Protein AF-0000000083614741 (afdb_homodimer)

InterPro domains:
  IPR012347 Ferritin-like [G3DSA:1.20.1260.10] (1-77)
  IPR012851 Spore coat protein CotF-like [PF07875] (21-81)
  IPR012851 Spore coat protein CotF-like [PTHR39183] (19-98)

Nearest PDB structures (foldseek):
  4afl-assembly2_F  TM=7.296E-01  e=7.352E-02  Homo sapiens
  3na7-assembly1_A  TM=6.476E-01  e=9.478E-01  Helicobacter pylori NCTC 11638
  4wpe-assembly1_A-2  TM=7.503E-01  e=3.294E+00  Saccharomyces cerevisiae S288C
  4ilo-assembly1_A  TM=7.158E-01  e=4.571E+00  Chlamydia trachomatis L2/434/Bu
  9eon-assembly1_A  TM=5.299E-01  e=7.233E+00  Synechocystis sp. PCC 6803

pLDDT: mean 82.48, std 14.53, range [48.44, 98.38]

Structure (mmCIF, N/CA/C/O backbone):
data_AF-0000000083614741-model_v1
#
loop_
_entity.id
_entity.type
_entity.pdbx_description
1 polymer 'Spore coat protein'
#
loop_
_atom_site.group_PDB
_atom_site.id
_atom_site.type_symbol
_atom_site.label_atom_id
_atom_site.label_alt_id
_atom_site.label_comp_id
_atom_site.label_asym_id
_atom_site.label_entity_id
_atom_site.label_seq_id
_atom_site.pdbx_PDB_ins_code
_atom_site.Cartn_x
_atom_site.Cartn_y
_atom_site.Cartn_z
_atom_site.occupancy
_atom_site.B_iso_or_equiv
_atom_site.auth_seq_id
_atom_site.auth_comp_id
_atom_site.auth_asym_id
_atom_site.auth_atom_id
_atom_site.pdbx_PDB_model_num
ATOM 1 N N . MET A 1 1 ? 2.883 -56.219 -15.492 1 58.5 1 MET A N 1
ATOM 2 C CA . MET A 1 1 ? 3.047 -55.719 -14.117 1 58.5 1 MET A CA 1
ATOM 3 C C . MET A 1 1 ? 4.105 -54.625 -14.047 1 58.5 1 MET A C 1
ATOM 5 O O . MET A 1 1 ? 3.951 -53.656 -13.297 1 58.5 1 MET A O 1
ATOM 9 N N . ALA A 1 2 ? 5.191 -54.812 -14.695 1 68.25 2 ALA A N 1
ATOM 10 C CA . ALA A 1 2 ? 6.27 -53.812 -14.727 1 68.25 2 ALA A CA 1
ATOM 11 C C . ALA A 1 2 ? 5.805 -52.531 -15.383 1 68.25 2 ALA A C 1
ATOM 13 O O . ALA A 1 2 ? 6.18 -51.438 -14.945 1 68.25 2 ALA A O 1
ATOM 14 N N . ALA A 1 3 ? 5.02 -52.562 -16.359 1 70.25 3 ALA A N 1
ATOM 15 C CA . ALA A 1 3 ? 4.574 -51.375 -17.078 1 70.25 3 ALA A CA 1
ATOM 16 C C . ALA A 1 3 ? 3.68 -50.5 -16.203 1 70.25 3 ALA A C 1
ATOM 18 O O . ALA A 1 3 ? 3.744 -49.25 -16.266 1 70.25 3 ALA A O 1
ATOM 19 N N . ASN A 1 4 ? 2.846 -51.094 -15.422 1 68.69 4 ASN A N 1
ATOM 20 C CA . ASN A 1 4 ? 1.937 -50.344 -14.547 1 68.69 4 ASN A CA 1
ATOM 21 C C . ASN A 1 4 ? 2.691 -49.594 -13.453 1 68.69 4 ASN A C 1
ATOM 23 O O . ASN A 1 4 ? 2.293 -48.5 -13.055 1 68.69 4 ASN A O 1
ATOM 27 N N . LYS A 1 5 ? 3.902 -50.188 -13.125 1 71.62 5 LYS A N 1
ATOM 28 C CA . LYS A 1 5 ? 4.711 -49.562 -12.078 1 71.62 5 LYS A CA 1
ATOM 29 C C . LYS A 1 5 ? 5.426 -48.312 -12.602 1 71.62 5 LYS A C 1
ATOM 31 O O . LYS A 1 5 ? 5.535 -47.312 -11.898 1 71.62 5 LYS A O 1
ATOM 36 N N . SER A 1 6 ? 5.82 -48.312 -13.867 1 75.62 6 SER A N 1
ATOM 37 C CA . SER A 1 6 ? 6.516 -47.188 -14.469 1 75.62 6 SER A CA 1
ATOM 38 C C . SER A 1 6 ? 5.582 -46 -14.641 1 75.62 6 SER A C 1
ATOM 40 O O . SER A 1 6 ? 5.977 -44.844 -14.398 1 75.62 6 SER A O 1
ATOM 42 N N . GLU A 1 7 ? 4.336 -46.281 -15.031 1 73.38 7 GLU A N 1
ATOM 43 C CA . GLU A 1 7 ? 3.344 -45.219 -15.188 1 73.38 7 GLU A CA 1
ATOM 44 C C . GLU A 1 7 ? 2.955 -44.625 -13.836 1 73.38 7 GLU A C 1
ATOM 46 O O . GLU A 1 7 ? 2.77 -43.406 -13.711 1 73.38 7 GLU A O 1
ATOM 51 N N . GLU A 1 8 ? 2.9 -45.469 -12.883 1 71.5 8 GLU A N 1
ATOM 52 C CA . GLU A 1 8 ? 2.584 -45.031 -11.531 1 71.5 8 GLU A CA 1
ATOM 53 C C . GLU A 1 8 ? 3.707 -44.156 -10.961 1 71.5 8 GLU A C 1
ATOM 55 O O . GLU A 1 8 ? 3.447 -43.125 -10.32 1 71.5 8 GLU A O 1
ATOM 60 N N . THR A 1 9 ? 4.98 -44.656 -11.188 1 78.06 9 THR A N 1
ATOM 61 C CA . THR A 1 9 ? 6.129 -43.906 -10.703 1 78.06 9 THR A CA 1
ATOM 62 C C . THR A 1 9 ? 6.219 -42.562 -11.391 1 78.06 9 THR A C 1
ATOM 64 O O . THR A 1 9 ? 6.539 -41.531 -10.758 1 78.06 9 THR A O 1
ATOM 67 N N . LYS A 1 10 ? 5.973 -42.438 -12.688 1 80.81 10 LYS A N 1
ATOM 68 C CA . LYS A 1 10 ? 5.961 -41.188 -13.422 1 80.81 10 LYS A CA 1
ATOM 69 C C . LYS A 1 10 ? 4.82 -40.281 -12.953 1 80.81 10 LYS A C 1
ATOM 71 O O . LYS A 1 10 ? 4.984 -39.062 -12.859 1 80.81 10 LYS A O 1
ATOM 76 N N . SER A 1 11 ? 3.707 -40.906 -12.672 1 79.75 11 SER A N 1
ATOM 77 C CA . SER A 1 11 ? 2.566 -40.156 -12.164 1 79.75 11 SER A CA 1
ATOM 78 C C . SER A 1 11 ? 2.852 -39.594 -10.781 1 79.75 11 SER A C 1
ATOM 80 O O . SER A 1 11 ? 2.539 -38.406 -10.5 1 79.75 11 SER A O 1
ATOM 82 N N . GLU A 1 12 ? 3.488 -40.344 -9.93 1 79.44 12 GLU A N 1
ATOM 83 C CA . GLU A 1 12 ? 3.842 -39.875 -8.586 1 79.44 12 GLU A CA 1
ATOM 84 C C . GLU A 1 12 ? 4.875 -38.75 -8.633 1 79.44 12 GLU A C 1
ATOM 86 O O . GLU A 1 12 ? 4.773 -37.781 -7.883 1 79.44 12 GLU A O 1
ATOM 91 N N . GLN A 1 13 ? 5.879 -38.906 -9.469 1 81.5 13 GLN A N 1
ATOM 92 C CA . GLN A 1 13 ? 6.898 -37.875 -9.625 1 81.5 13 GLN A CA 1
ATOM 93 C C . GLN A 1 13 ? 6.285 -36.562 -10.125 1 81.5 13 GLN A C 1
ATOM 95 O O . GLN A 1 13 ? 6.668 -35.5 -9.68 1 81.5 13 GLN A O 1
ATOM 100 N N . LEU A 1 14 ? 5.367 -36.688 -11.039 1 80.88 14 LEU A N 1
ATOM 101 C CA . LEU A 1 14 ? 4.68 -35.5 -11.547 1 80.88 14 LEU A CA 1
ATOM 102 C C . LEU A 1 14 ? 3.855 -34.844 -10.453 1 80.88 14 LEU A C 1
ATOM 104 O O . LEU A 1 14 ? 3.826 -33.625 -10.352 1 80.88 14 LEU A O 1
ATOM 108 N N . GLU A 1 15 ? 3.215 -35.625 -9.68 1 78.56 15 GLU A N 1
ATOM 109 C CA . GLU A 1 15 ? 2.404 -35.094 -8.586 1 78.56 15 GLU A CA 1
ATOM 110 C C . GLU A 1 15 ? 3.271 -34.406 -7.547 1 78.56 15 GLU A C 1
ATOM 112 O O . GLU A 1 15 ? 2.904 -33.344 -7.039 1 78.56 15 GLU A O 1
ATOM 117 N N . LEU A 1 16 ? 4.41 -35 -7.27 1 81.62 16 LEU A N 1
ATOM 118 C CA . LEU A 1 16 ? 5.316 -34.406 -6.293 1 81.62 16 LEU A CA 1
ATOM 119 C C . LEU A 1 16 ? 5.879 -33.094 -6.816 1 81.62 16 LEU A C 1
ATOM 121 O O . LEU A 1 16 ? 6.02 -32.125 -6.059 1 81.62 16 LEU A O 1
ATOM 125 N N . THR A 1 17 ? 6.195 -33 -8.047 1 83.44 17 THR A N 1
ATOM 126 C CA . THR A 1 17 ? 6.699 -31.766 -8.664 1 83.44 17 THR A CA 1
ATOM 127 C C . THR A 1 17 ? 5.637 -30.672 -8.641 1 83.44 17 THR A C 1
ATOM 129 O O . THR A 1 17 ? 5.945 -29.5 -8.391 1 83.44 17 THR A O 1
ATOM 132 N N . MET A 1 18 ? 4.422 -31.078 -8.891 1 82.75 18 MET A N 1
ATOM 133 C CA . MET A 1 18 ? 3.322 -30.109 -8.875 1 82.75 18 MET A CA 1
ATOM 134 C C . MET A 1 18 ? 3.111 -29.547 -7.473 1 82.75 18 MET A C 1
ATOM 136 O O . MET A 1 18 ? 2.832 -28.359 -7.312 1 82.75 18 MET A O 1
ATOM 140 N N . LEU A 1 19 ? 3.301 -30.438 -6.504 1 82.88 19 LEU A N 1
ATOM 141 C CA . LEU A 1 19 ? 3.154 -30.016 -5.117 1 82.88 19 LEU A CA 1
ATOM 142 C C . LEU A 1 19 ? 4.273 -29.062 -4.719 1 82.88 19 LEU A C 1
ATOM 144 O O . LEU A 1 19 ? 4.035 -28.078 -4.02 1 82.88 19 LEU A O 1
ATOM 148 N N . ASP A 1 20 ? 5.352 -29.344 -5.176 1 88.5 20 ASP A N 1
ATOM 149 C CA . ASP A 1 20 ? 6.492 -28.469 -4.914 1 88.5 20 ASP A CA 1
ATOM 150 C C . ASP A 1 20 ? 6.32 -27.125 -5.594 1 88.5 20 ASP A C 1
ATOM 152 O O . ASP A 1 20 ? 6.59 -26.078 -4.992 1 88.5 20 ASP A O 1
ATOM 156 N N . ASP A 1 21 ? 5.91 -27.125 -6.816 1 91.12 21 ASP A N 1
ATOM 157 C CA . ASP A 1 21 ? 5.68 -25.875 -7.555 1 91.12 21 ASP A CA 1
ATOM 158 C C . ASP A 1 21 ? 4.594 -25.031 -6.891 1 91.12 21 ASP A C 1
ATOM 160 O O . ASP A 1 21 ? 4.711 -23.812 -6.816 1 91.12 21 ASP A O 1
ATOM 164 N N . LEU A 1 22 ? 3.578 -25.719 -6.402 1 90.25 22 LEU A N 1
ATOM 165 C CA . LEU A 1 22 ? 2.494 -25.031 -5.719 1 90.25 22 LEU A CA 1
ATOM 166 C C . LEU A 1 22 ? 2.994 -24.375 -4.43 1 90.25 22 LEU A C 1
ATOM 168 O O . LEU A 1 22 ? 2.656 -23.219 -4.141 1 90.25 22 LEU A O 1
ATOM 172 N N . ALA A 1 23 ? 3.809 -25.078 -3.711 1 92.06 23 ALA A N 1
ATOM 173 C CA . ALA A 1 23 ? 4.363 -24.562 -2.467 1 92.06 23 ALA A CA 1
ATOM 174 C C . ALA A 1 23 ? 5.254 -23.344 -2.732 1 92.06 23 ALA A C 1
ATOM 176 O O . ALA A 1 23 ? 5.156 -22.328 -2.041 1 92.06 23 ALA A O 1
ATOM 177 N N . ILE A 1 24 ? 6.047 -23.406 -3.723 1 95.12 24 ILE A N 1
ATOM 178 C CA . ILE A 1 24 ? 6.969 -22.328 -4.082 1 95.12 24 ILE A CA 1
ATOM 179 C C . ILE A 1 24 ? 6.18 -21.109 -4.551 1 95.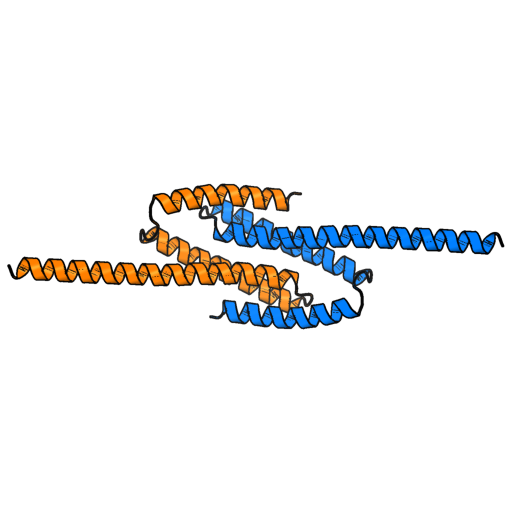12 24 ILE A C 1
ATOM 181 O O . ILE A 1 24 ? 6.418 -20 -4.078 1 95.12 24 ILE A O 1
ATOM 185 N N . ALA A 1 25 ? 5.234 -21.312 -5.449 1 93.81 25 ALA A N 1
ATOM 186 C CA . ALA A 1 25 ? 4.418 -20.219 -5.953 1 93.81 25 ALA A CA 1
ATOM 187 C C . ALA A 1 25 ? 3.648 -19.531 -4.824 1 93.81 25 ALA A C 1
ATOM 189 O O . ALA A 1 25 ? 3.562 -18.297 -4.773 1 93.81 25 ALA A O 1
ATOM 190 N N . THR A 1 26 ? 3.182 -20.344 -3.889 1 92.06 26 THR A N 1
ATOM 191 C CA . THR A 1 26 ? 2.432 -19.812 -2.756 1 92.06 26 THR A CA 1
ATOM 192 C C . THR A 1 26 ? 3.336 -18.984 -1.854 1 92.06 26 THR A C 1
ATOM 194 O O . THR A 1 26 ? 2.953 -17.891 -1.421 1 92.06 26 THR A O 1
ATOM 197 N N . ASP A 1 27 ? 4.516 -19.516 -1.654 1 94.12 27 ASP A N 1
ATOM 198 C CA . ASP A 1 27 ? 5.469 -18.766 -0.843 1 94.12 27 ASP A CA 1
ATOM 199 C C . ASP A 1 27 ? 5.797 -17.422 -1.484 1 94.12 27 ASP A C 1
ATOM 201 O O . ASP A 1 27 ? 5.836 -16.391 -0.801 1 94.12 27 ASP A O 1
ATOM 205 N N . PHE A 1 28 ? 6.051 -17.391 -2.752 1 95.31 28 PHE A N 1
ATOM 206 C CA . PHE A 1 28 ? 6.359 -16.156 -3.467 1 95.31 28 PHE A CA 1
ATOM 207 C C . PHE A 1 28 ? 5.168 -15.203 -3.438 1 95.31 28 PHE A C 1
ATOM 209 O O . PHE A 1 28 ? 5.34 -14 -3.248 1 95.31 28 PHE A O 1
ATOM 216 N N . LEU A 1 29 ? 3.951 -15.75 -3.574 1 94.25 29 LEU A N 1
ATOM 217 C CA . LEU A 1 29 ? 2.736 -14.945 -3.559 1 94.25 29 LEU A CA 1
ATOM 218 C C . LEU A 1 29 ? 2.564 -14.242 -2.215 1 94.25 29 LEU A C 1
ATOM 220 O O . LEU A 1 29 ? 2.324 -13.039 -2.162 1 94.25 29 LEU A O 1
ATOM 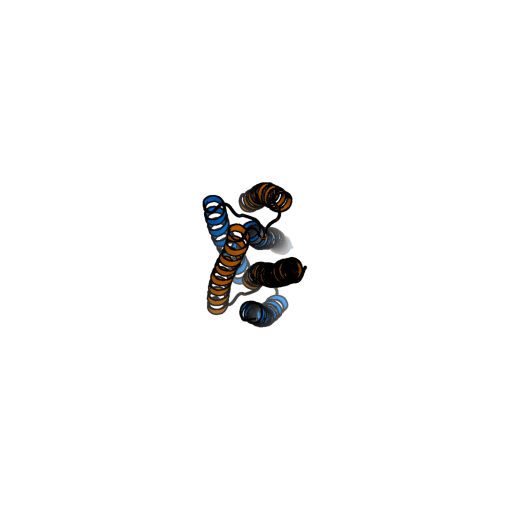224 N N . VAL A 1 30 ? 2.758 -15.008 -1.188 1 93.5 30 VAL A N 1
ATOM 225 C CA . VAL A 1 30 ? 2.602 -14.469 0.158 1 93.5 30 VAL A CA 1
ATOM 226 C C . VAL A 1 30 ? 3.697 -13.445 0.434 1 93.5 30 VAL A C 1
ATOM 228 O O . VAL A 1 30 ? 3.428 -12.375 0.98 1 93.5 30 VAL A O 1
ATOM 231 N N . SER A 1 31 ? 4.902 -13.75 0.047 1 95.62 31 SER A N 1
ATOM 232 C CA . SER A 1 31 ? 6.023 -12.852 0.281 1 95.62 31 SER A CA 1
ATOM 233 C C . SER A 1 31 ? 5.848 -11.539 -0.483 1 95.62 31 SER A C 1
ATOM 235 O O . SER A 1 31 ? 6.109 -10.461 0.053 1 95.62 31 SER A O 1
ATOM 237 N N . THR A 1 32 ? 5.422 -11.609 -1.677 1 96.5 32 THR A N 1
ATOM 238 C CA . THR A 1 32 ? 5.234 -10.398 -2.471 1 96.5 32 THR A CA 1
ATOM 239 C C . THR A 1 32 ? 4.031 -9.602 -1.973 1 96.5 32 THR A C 1
ATOM 241 O O . THR A 1 32 ? 4.051 -8.367 -1.983 1 96.5 32 THR A O 1
ATOM 244 N N . LYS A 1 33 ? 3.02 -10.234 -1.52 1 93.75 33 LYS A N 1
ATOM 245 C CA . LYS A 1 33 ? 1.903 -9.555 -0.864 1 93.75 33 LYS A CA 1
ATOM 246 C C . LYS A 1 33 ? 2.375 -8.781 0.362 1 93.75 33 LYS A C 1
ATOM 248 O O . LYS A 1 33 ? 1.988 -7.625 0.559 1 93.75 33 LYS A O 1
ATOM 253 N N . ALA A 1 34 ? 3.189 -9.414 1.152 1 94.31 34 ALA A N 1
ATOM 254 C CA . ALA A 1 34 ? 3.752 -8.75 2.326 1 94.31 34 ALA A CA 1
ATOM 255 C C . ALA A 1 34 ? 4.605 -7.551 1.922 1 94.31 34 ALA A C 1
ATOM 257 O O . ALA A 1 34 ? 4.551 -6.496 2.561 1 94.31 34 ALA A O 1
ATOM 258 N N . ALA A 1 35 ? 5.398 -7.699 0.89 1 96.75 35 ALA A N 1
ATOM 259 C CA . ALA A 1 35 ? 6.227 -6.598 0.397 1 96.75 35 ALA A CA 1
ATOM 260 C C . ALA A 1 35 ? 5.363 -5.41 -0.018 1 96.75 35 ALA A C 1
ATOM 262 O O . ALA A 1 35 ? 5.672 -4.266 0.324 1 96.75 35 ALA A O 1
ATOM 263 N N . VAL A 1 36 ? 4.238 -5.664 -0.726 1 97.31 36 VAL A N 1
ATOM 264 C CA . VAL A 1 36 ? 3.32 -4.609 -1.15 1 97.31 36 VAL A CA 1
ATOM 265 C C . VAL A 1 36 ? 2.801 -3.854 0.07 1 97.31 36 VAL A C 1
ATOM 267 O O . VAL A 1 36 ? 2.857 -2.623 0.115 1 97.31 36 VAL A O 1
ATOM 270 N N . LYS A 1 37 ? 2.402 -4.582 1.043 1 95.56 37 LYS A N 1
ATOM 271 C CA . LYS A 1 37 ? 1.829 -3.959 2.232 1 95.56 37 LYS A CA 1
ATOM 272 C C . LYS A 1 37 ? 2.887 -3.184 3.012 1 95.56 37 LYS A C 1
ATOM 274 O O . LYS A 1 37 ? 2.637 -2.064 3.465 1 95.56 37 LYS A O 1
ATOM 279 N N . ASN A 1 38 ? 4.062 -3.744 3.143 1 94.62 38 ASN A N 1
ATOM 280 C CA . ASN A 1 38 ? 5.137 -3.102 3.891 1 94.62 38 ASN A CA 1
ATOM 281 C C . ASN A 1 38 ? 5.621 -1.83 3.197 1 94.62 38 ASN A C 1
ATOM 283 O O . ASN A 1 38 ? 5.875 -0.819 3.854 1 94.62 38 ASN A O 1
ATOM 287 N N . LEU A 1 39 ? 5.766 -1.875 1.898 1 96.69 39 LEU A N 1
ATOM 288 C CA . LEU A 1 39 ? 6.191 -0.704 1.142 1 96.69 39 LEU A CA 1
ATOM 289 C C . LEU A 1 39 ? 5.156 0.411 1.231 1 96.69 39 LEU A C 1
ATOM 291 O O . LEU A 1 39 ? 5.508 1.579 1.411 1 96.69 39 LEU A O 1
ATOM 295 N N . ALA A 1 40 ? 3.83 0.032 1.1 1 96.69 40 ALA A N 1
ATOM 296 C CA . ALA A 1 40 ? 2.764 1.02 1.239 1 96.69 40 ALA A CA 1
ATOM 297 C C . ALA A 1 40 ? 2.816 1.695 2.607 1 96.69 40 ALA A C 1
ATOM 299 O O . ALA A 1 40 ? 2.699 2.918 2.707 1 96.69 40 ALA A O 1
ATOM 300 N N . THR A 1 41 ? 3.07 0.937 3.674 1 93.5 41 THR A N 1
ATOM 301 C CA . THR A 1 41 ? 3.189 1.482 5.02 1 93.5 41 THR A CA 1
ATOM 302 C C . THR A 1 41 ? 4.418 2.379 5.133 1 93.5 41 THR A C 1
ATOM 304 O O . THR A 1 41 ? 4.34 3.486 5.668 1 93.5 41 THR A O 1
ATOM 307 N N . ALA A 1 42 ? 5.566 1.936 4.598 1 93.81 42 ALA A N 1
ATOM 308 C CA . ALA A 1 42 ? 6.812 2.693 4.676 1 93.81 42 ALA A CA 1
ATOM 309 C C . ALA A 1 42 ? 6.68 4.043 3.973 1 93.81 42 ALA A C 1
ATOM 311 O O . ALA A 1 42 ? 7.211 5.051 4.441 1 93.81 42 ALA A O 1
ATOM 312 N N . ILE A 1 43 ? 5.938 4.094 2.916 1 95.06 43 ILE A N 1
ATOM 313 C CA . ILE A 1 43 ? 5.73 5.324 2.16 1 95.06 43 ILE A CA 1
ATOM 314 C C . ILE A 1 43 ? 5.047 6.363 3.045 1 95.06 43 ILE A C 1
ATOM 316 O O . ILE A 1 43 ? 5.438 7.535 3.051 1 95.06 43 ILE A O 1
ATOM 320 N N . THR A 1 44 ? 4.051 5.926 3.883 1 93.38 44 THR A N 1
ATOM 321 C CA . THR A 1 44 ? 3.312 6.859 4.727 1 93.38 44 THR A CA 1
ATOM 322 C C . THR A 1 44 ? 4.164 7.305 5.914 1 93.38 44 THR A C 1
ATOM 324 O O . THR A 1 44 ? 3.787 8.227 6.641 1 93.38 44 THR A O 1
ATOM 327 N N . GLU A 1 45 ? 5.309 6.672 6.137 1 88.88 45 GLU A N 1
ATOM 328 C CA . GLU A 1 45 ? 6.16 6.977 7.281 1 88.88 45 GLU A CA 1
ATOM 329 C C . GLU A 1 45 ? 7.422 7.723 6.848 1 88.88 45 GLU A C 1
ATOM 331 O O . GLU A 1 45 ? 8.281 8.039 7.676 1 88.88 45 GLU A O 1
ATOM 336 N N . THR A 1 46 ? 7.547 8.023 5.578 1 88.75 46 THR A N 1
ATOM 337 C CA . THR A 1 46 ? 8.734 8.664 5.031 1 88.75 46 THR A CA 1
ATOM 338 C C . THR A 1 46 ? 8.445 10.125 4.68 1 88.75 46 THR A C 1
ATOM 340 O O . THR A 1 46 ? 7.457 10.422 4.008 1 88.75 46 THR A O 1
ATOM 343 N N . ALA A 1 47 ? 9.312 11 5.082 1 81.75 47 ALA A N 1
ATOM 344 C CA . ALA A 1 47 ? 9.141 12.43 4.812 1 81.75 47 ALA A CA 1
ATOM 345 C C . ALA A 1 47 ? 10.125 12.898 3.74 1 81.75 47 ALA A C 1
ATOM 347 O O . ALA A 1 47 ? 9.945 13.977 3.164 1 81.75 47 ALA A O 1
ATOM 348 N N . THR A 1 48 ? 11.133 12.156 3.445 1 83.94 48 THR A N 1
ATOM 349 C CA . THR A 1 48 ? 12.164 12.539 2.484 1 83.94 48 THR A CA 1
ATOM 350 C C . THR A 1 48 ? 11.711 12.242 1.059 1 83.94 48 THR A C 1
ATOM 352 O O . THR A 1 48 ? 11.516 11.078 0.696 1 83.94 48 THR A O 1
ATOM 355 N N . PRO A 1 49 ? 11.641 13.289 0.191 1 88.38 49 PRO A N 1
ATOM 356 C CA . PRO A 1 49 ? 11.078 13.117 -1.148 1 88.38 49 PRO A CA 1
ATOM 357 C C . PRO A 1 49 ? 11.836 12.086 -1.982 1 88.38 49 PRO A C 1
ATOM 359 O O . PRO A 1 49 ? 11.227 11.289 -2.697 1 88.38 49 PRO A O 1
ATOM 362 N N . SER A 1 50 ? 13.086 12.086 -1.886 1 90.75 50 SER A N 1
ATOM 363 C CA . SER A 1 50 ? 13.867 11.156 -2.688 1 90.75 50 SER A CA 1
ATOM 364 C C . SER A 1 50 ? 13.648 9.719 -2.232 1 90.75 50 SER A C 1
ATOM 366 O O . SER A 1 50 ? 13.555 8.805 -3.061 1 90.75 50 SER A O 1
ATOM 368 N N . VAL A 1 51 ? 13.594 9.469 -0.932 1 91 51 VAL A N 1
ATOM 369 C CA . VAL A 1 51 ? 13.328 8.148 -0.386 1 91 51 VAL A CA 1
ATOM 370 C C . VAL A 1 51 ? 11.906 7.711 -0.747 1 91 51 VAL A C 1
ATOM 372 O O . VAL A 1 51 ? 11.68 6.559 -1.113 1 91 51 VAL A O 1
ATOM 375 N N . LYS A 1 52 ? 10.953 8.633 -0.653 1 92.88 52 LYS A N 1
ATOM 376 C CA . LYS A 1 52 ? 9.57 8.328 -1.008 1 92.88 52 LYS A CA 1
ATOM 377 C C . LYS A 1 52 ? 9.461 7.898 -2.467 1 92.88 52 LYS A C 1
ATOM 379 O O . LYS A 1 52 ? 8.75 6.941 -2.783 1 92.88 52 LYS A O 1
ATOM 384 N N . LYS A 1 53 ? 10.156 8.617 -3.334 1 94.94 53 LYS A N 1
ATOM 385 C CA . LYS A 1 53 ? 10.164 8.273 -4.75 1 94.94 53 LYS A CA 1
ATOM 386 C C . LYS A 1 53 ? 10.688 6.852 -4.965 1 94.94 53 LYS A C 1
ATOM 388 O O . LYS A 1 53 ? 10.125 6.09 -5.754 1 94.94 53 LYS A O 1
ATOM 393 N N . LEU A 1 54 ? 11.734 6.539 -4.227 1 95.62 54 LEU A N 1
ATOM 394 C CA . LEU A 1 54 ? 12.305 5.199 -4.316 1 95.62 54 LEU A CA 1
ATOM 395 C C . LEU A 1 54 ? 11.312 4.152 -3.826 1 95.62 54 LEU A C 1
ATOM 397 O O . LEU A 1 54 ? 11.133 3.117 -4.473 1 95.62 54 LEU A O 1
ATOM 401 N N . LEU A 1 55 ? 10.695 4.406 -2.693 1 96.62 55 LEU A N 1
ATOM 402 C CA . LEU A 1 55 ? 9.727 3.471 -2.127 1 96.62 55 LEU A CA 1
ATOM 403 C C . LEU A 1 55 ? 8.531 3.297 -3.053 1 96.62 55 LEU A C 1
ATOM 405 O O . LEU A 1 55 ? 8.008 2.189 -3.197 1 96.62 55 LEU A O 1
ATOM 409 N N . ARG A 1 56 ? 8.062 4.348 -3.766 1 97.06 56 ARG A N 1
ATOM 410 C CA . ARG A 1 56 ? 6.973 4.25 -4.727 1 97.06 56 ARG A CA 1
ATOM 411 C C . ARG A 1 56 ? 7.348 3.352 -5.898 1 97.06 56 ARG A C 1
ATOM 413 O O . ARG A 1 56 ? 6.543 2.535 -6.344 1 97.06 56 ARG A O 1
ATOM 420 N N . ARG A 1 57 ? 8.523 3.529 -6.34 1 97.62 57 ARG A N 1
ATOM 421 C CA . ARG A 1 57 ? 9 2.682 -7.43 1 97.62 57 ARG A CA 1
ATOM 422 C C . ARG A 1 57 ? 9.031 1.217 -7.008 1 97.62 57 ARG A C 1
ATOM 424 O O . ARG A 1 57 ? 8.578 0.341 -7.75 1 97.62 57 ARG A O 1
ATOM 431 N N . GLU A 1 58 ? 9.562 0.933 -5.828 1 97.88 58 GLU A N 1
ATOM 432 C CA . GLU A 1 58 ? 9.633 -0.432 -5.316 1 97.88 58 GLU A CA 1
ATOM 433 C C . GLU A 1 58 ? 8.234 -1.009 -5.098 1 97.88 58 GLU A C 1
ATOM 435 O O . GLU A 1 58 ? 8.008 -2.199 -5.324 1 97.88 58 GLU A O 1
ATOM 440 N N . LEU A 1 59 ? 7.324 -0.185 -4.656 1 98.25 59 LEU A N 1
ATOM 441 C CA . LEU A 1 59 ? 5.938 -0.617 -4.504 1 98.25 59 LEU A CA 1
ATOM 442 C C . LEU A 1 59 ? 5.352 -1.037 -5.848 1 98.25 59 LEU A C 1
ATOM 444 O O . LEU A 1 59 ? 4.723 -2.092 -5.953 1 98.25 59 LEU A O 1
ATOM 448 N N . ASP A 1 60 ? 5.605 -0.242 -6.906 1 97.94 60 ASP A N 1
ATOM 449 C CA . ASP A 1 60 ? 5.125 -0.582 -8.242 1 97.94 60 ASP A CA 1
ATOM 450 C C . ASP A 1 60 ? 5.703 -1.915 -8.711 1 97.94 60 ASP A C 1
ATOM 452 O O . ASP A 1 60 ? 4.98 -2.752 -9.258 1 97.94 60 ASP A O 1
ATOM 456 N N . ILE A 1 61 ? 6.949 -2.121 -8.469 1 98.38 61 ILE A N 1
ATOM 457 C CA . ILE A 1 61 ? 7.621 -3.357 -8.859 1 98.38 61 ILE A CA 1
ATOM 458 C C . ILE A 1 61 ? 7.016 -4.531 -8.094 1 98.38 61 ILE A C 1
ATOM 460 O O . ILE A 1 61 ? 6.746 -5.586 -8.672 1 98.38 61 ILE A O 1
ATOM 464 N N . ALA A 1 62 ? 6.797 -4.352 -6.746 1 98.31 62 ALA A N 1
ATOM 465 C CA . ALA A 1 62 ? 6.223 -5.414 -5.926 1 98.31 62 ALA A CA 1
ATOM 466 C C . ALA A 1 62 ? 4.816 -5.773 -6.395 1 98.31 62 ALA A C 1
ATOM 468 O O . ALA A 1 62 ? 4.461 -6.953 -6.469 1 98.31 62 ALA A O 1
ATOM 469 N N . ILE A 1 63 ? 4.004 -4.777 -6.781 1 98.06 63 ILE A N 1
ATOM 470 C CA . ILE A 1 63 ? 2.648 -5.02 -7.27 1 98.06 63 ILE A CA 1
ATOM 471 C C . ILE A 1 63 ? 2.707 -5.812 -8.57 1 98.06 63 ILE A C 1
ATOM 473 O O . ILE A 1 63 ? 1.996 -6.809 -8.734 1 98.06 63 ILE A O 1
ATOM 477 N N . ASP A 1 64 ? 3.572 -5.418 -9.453 1 98 64 ASP A N 1
ATOM 478 C CA . ASP A 1 64 ? 3.703 -6.105 -10.734 1 98 64 ASP A CA 1
ATOM 479 C C . ASP A 1 64 ? 4.168 -7.547 -10.531 1 98 64 ASP A C 1
ATOM 481 O O . ASP A 1 64 ? 3.684 -8.461 -11.203 1 98 64 ASP A O 1
ATOM 485 N N . THR A 1 65 ? 5.121 -7.734 -9.641 1 98.12 65 THR A N 1
ATOM 486 C CA . THR A 1 65 ? 5.641 -9.07 -9.359 1 98.12 65 THR A CA 1
ATOM 487 C C . THR A 1 65 ? 4.547 -9.961 -8.781 1 98.12 65 THR A C 1
ATOM 489 O O . THR A 1 65 ? 4.391 -11.109 -9.203 1 98.12 65 THR A O 1
ATOM 492 N N . HIS A 1 66 ? 3.797 -9.414 -7.828 1 97.31 66 HIS A N 1
ATOM 493 C CA . HIS A 1 66 ? 2.676 -10.141 -7.25 1 97.31 66 HIS A CA 1
ATOM 494 C C . HIS A 1 66 ? 1.68 -10.562 -8.328 1 97.31 66 HIS A C 1
ATOM 496 O O . HIS A 1 66 ? 1.224 -11.711 -8.344 1 97.31 66 HIS A O 1
ATOM 502 N N . ASP A 1 67 ? 1.413 -9.664 -9.203 1 95.5 67 ASP A N 1
ATOM 503 C CA . ASP A 1 67 ? 0.469 -9.93 -10.289 1 95.5 67 ASP A CA 1
ATOM 504 C C . ASP A 1 67 ? 0.974 -11.055 -11.195 1 95.5 67 ASP A C 1
ATOM 506 O O . ASP A 1 67 ? 0.217 -11.953 -11.555 1 95.5 67 ASP A O 1
ATOM 510 N N . LYS A 1 68 ? 2.225 -10.992 -11.508 1 96.81 68 LYS A N 1
ATOM 511 C CA . LYS A 1 68 ? 2.824 -12 -12.375 1 96.81 68 LYS A CA 1
ATOM 512 C C . LYS A 1 68 ? 2.764 -13.383 -11.727 1 96.81 68 LYS A C 1
ATOM 514 O O . LYS A 1 68 ? 2.457 -14.375 -12.391 1 96.81 68 LYS A O 1
ATOM 519 N N . ILE A 1 69 ? 3.01 -13.43 -10.461 1 95.69 69 ILE A N 1
ATOM 520 C CA . ILE A 1 69 ? 2.982 -14.695 -9.742 1 95.69 69 ILE A CA 1
ATOM 521 C C . ILE A 1 69 ? 1.552 -15.227 -9.688 1 95.69 69 ILE A C 1
ATOM 523 O O . ILE A 1 69 ? 1.311 -16.406 -9.961 1 95.69 69 ILE A O 1
ATOM 527 N N . ALA A 1 70 ? 0.604 -14.383 -9.406 1 92.75 70 ALA A N 1
ATOM 528 C CA . ALA A 1 70 ? -0.802 -14.773 -9.359 1 92.75 70 ALA A CA 1
ATOM 529 C C . ALA A 1 70 ? -1.275 -15.297 -10.711 1 92.75 70 ALA A C 1
ATOM 531 O O . ALA A 1 70 ? -1.919 -16.344 -10.789 1 92.75 70 ALA A O 1
ATOM 532 N N . GLN A 1 71 ? -0.904 -14.594 -11.781 1 92 71 GLN A N 1
ATOM 533 C CA . GLN A 1 71 ? -1.293 -15.008 -13.125 1 92 71 GLN A CA 1
ATOM 534 C C . GLN A 1 71 ? -0.655 -16.344 -13.492 1 92 71 GLN A C 1
ATOM 536 O O . GLN A 1 71 ? -1.296 -17.188 -14.117 1 92 71 GLN A O 1
ATOM 541 N N . TYR A 1 72 ? 0.575 -16.547 -13.086 1 93.19 72 TYR A N 1
ATOM 542 C CA . TYR A 1 72 ? 1.247 -17.812 -13.297 1 93.19 72 TYR A CA 1
ATOM 543 C C . TYR A 1 72 ? 0.472 -18.953 -12.641 1 93.19 72 TYR A C 1
ATOM 545 O O . TYR A 1 72 ? 0.258 -20 -13.25 1 93.19 72 TYR A O 1
ATOM 553 N N . MET A 1 73 ? 0.095 -18.781 -11.383 1 92.44 73 MET A N 1
ATOM 554 C CA . MET A 1 73 ? -0.63 -19.812 -10.633 1 92.44 73 MET A CA 1
ATOM 555 C C . MET A 1 73 ? -1.985 -20.094 -11.266 1 92.44 73 MET A C 1
ATOM 557 O O . MET A 1 73 ? -2.42 -21.25 -11.32 1 92.44 73 MET A O 1
ATOM 561 N N . ILE A 1 74 ? -2.658 -19.031 -11.789 1 88.25 74 ILE A N 1
ATOM 562 C CA . ILE A 1 74 ? -3.938 -19.203 -12.469 1 88.25 74 ILE A CA 1
ATOM 563 C C . ILE A 1 74 ? -3.736 -20 -13.758 1 88.25 74 ILE A C 1
ATOM 565 O O . ILE A 1 74 ? -4.422 -21 -13.984 1 88.25 74 ILE A O 1
ATOM 569 N N . ASP A 1 75 ? -2.793 -19.641 -14.547 1 90.12 75 ASP A N 1
ATOM 570 C CA . ASP A 1 75 ? -2.529 -20.25 -15.844 1 90.12 75 ASP A CA 1
ATOM 571 C C . ASP A 1 75 ? -2.143 -21.719 -15.688 1 90.12 75 ASP A C 1
ATOM 573 O O . ASP A 1 75 ? -2.404 -22.531 -16.578 1 90.12 75 ASP A O 1
ATOM 577 N N . ASN A 1 76 ? -1.621 -22.047 -14.531 1 90.75 76 ASN A N 1
ATOM 578 C CA . ASN A 1 76 ? -1.157 -23.422 -14.305 1 90.75 76 ASN A CA 1
ATOM 579 C C . ASN A 1 76 ? -2.094 -24.172 -13.367 1 90.75 76 ASN A C 1
ATOM 581 O O . ASN A 1 76 ? -1.695 -25.172 -12.758 1 90.75 76 ASN A O 1
ATOM 585 N N . GLU A 1 77 ? -3.297 -23.625 -13.148 1 86.62 77 GLU A N 1
ATOM 586 C CA . GLU A 1 77 ? -4.395 -24.25 -12.414 1 86.62 77 GLU A CA 1
ATOM 587 C C . GLU A 1 77 ? -3.975 -24.594 -10.992 1 86.62 77 GLU A C 1
ATOM 589 O O . GLU A 1 77 ? -4.312 -25.672 -10.484 1 86.62 77 GLU A O 1
ATOM 594 N N . MET A 1 78 ? -3.145 -23.812 -10.461 1 86.5 78 MET A N 1
ATOM 595 C CA . MET A 1 78 ? -2.676 -24.016 -9.094 1 86.5 78 MET A CA 1
ATOM 596 C C . MET A 1 78 ? -3.701 -23.5 -8.086 1 86.5 78 MET A C 1
ATOM 598 O O . MET A 1 78 ? -3.588 -23.781 -6.891 1 86.5 78 MET A O 1
ATOM 602 N N . TYR A 1 79 ? -4.684 -22.703 -8.648 1 77.12 79 TYR A N 1
ATOM 603 C CA . TYR A 1 79 ? -5.75 -22.219 -7.781 1 77.12 79 TYR A CA 1
ATOM 604 C C . TYR A 1 79 ? -6.938 -23.172 -7.797 1 77.12 79 TYR A C 1
ATOM 606 O O . TYR A 1 79 ? -7.238 -23.781 -8.82 1 77.12 79 TYR A O 1
ATOM 614 N N . HIS A 1 80 ? -7.246 -23.797 -6.742 1 64.88 80 HIS A N 1
ATOM 615 C CA . HIS A 1 80 ? -8.438 -24.641 -6.785 1 64.88 80 HIS A CA 1
ATOM 616 C C . HIS A 1 80 ? -9.688 -23.812 -7.047 1 64.88 80 HIS A C 1
ATOM 618 O O . HIS A 1 80 ? -9.742 -22.641 -6.684 1 64.88 80 HIS A O 1
ATOM 624 N N . ALA A 1 81 ? -10.641 -24.359 -8.023 1 52.19 81 ALA A N 1
ATOM 625 C CA . ALA A 1 81 ? -11.875 -23.766 -8.539 1 52.19 81 ALA A CA 1
ATOM 626 C C . ALA A 1 81 ? -12.586 -22.953 -7.461 1 52.19 81 ALA A C 1
ATOM 628 O O . ALA A 1 81 ? -13.016 -21.828 -7.707 1 52.19 81 ALA A O 1
ATOM 629 N N . TYR A 1 82 ? -12.781 -23.531 -6.398 1 49.22 82 TYR A N 1
ATOM 630 C CA . TYR A 1 82 ? -13.523 -22.906 -5.309 1 49.22 82 TYR A CA 1
ATOM 631 C C . TYR A 1 82 ? -12.82 -21.656 -4.805 1 49.22 82 TYR A C 1
ATOM 633 O O . TYR A 1 82 ? -13.461 -20.641 -4.523 1 49.22 82 TYR A O 1
ATOM 641 N N . ASP A 1 83 ? -11.523 -21.625 -4.969 1 55.84 83 ASP A N 1
ATOM 642 C CA . ASP A 1 83 ? -10.719 -20.531 -4.414 1 55.84 83 ASP A CA 1
ATOM 643 C C . ASP A 1 83 ? -10.734 -19.312 -5.332 1 55.84 83 ASP A C 1
ATOM 645 O O . ASP A 1 83 ? -10.805 -18.172 -4.855 1 55.84 83 ASP A O 1
ATOM 649 N N . LEU A 1 84 ? -10.852 -19.578 -6.555 1 57.12 84 LEU A N 1
ATOM 650 C CA . LEU A 1 84 ? -10.867 -18.484 -7.52 1 57.12 84 LEU A CA 1
ATOM 651 C C . LEU A 1 84 ? -12.18 -17.719 -7.453 1 57.12 84 LEU A C 1
ATOM 653 O O . LEU A 1 84 ? -12.188 -16.484 -7.52 1 57.12 84 LEU A O 1
ATOM 657 N N . ASP A 1 85 ? -13.266 -18.516 -7.449 1 55.22 85 ASP A N 1
ATOM 658 C CA . ASP A 1 85 ? -14.57 -17.859 -7.363 1 55.22 85 ASP A CA 1
ATOM 659 C C . ASP A 1 85 ? -14.688 -17.031 -6.09 1 55.22 85 ASP A C 1
ATOM 661 O O . ASP A 1 85 ? -15.18 -15.898 -6.125 1 55.22 85 ASP A O 1
ATOM 665 N N . GLU A 1 86 ? -14.273 -17.609 -5.066 1 59.31 86 GLU A N 1
ATOM 666 C CA . GLU A 1 86 ? -14.305 -16.891 -3.791 1 59.31 86 GLU A CA 1
ATOM 667 C C . GLU A 1 86 ? -13.344 -15.711 -3.789 1 59.31 86 GLU A C 1
ATOM 669 O O . GLU A 1 86 ? -13.672 -14.641 -3.275 1 59.31 86 GLU A O 1
ATOM 674 N N . GLN A 1 87 ? -12.273 -15.93 -4.48 1 59.12 87 GLN A N 1
ATOM 675 C CA . GLN A 1 87 ? -11.281 -14.867 -4.539 1 59.12 87 GLN A CA 1
ATOM 676 C C . GLN A 1 87 ? -11.758 -13.711 -5.414 1 59.12 87 GLN A C 1
ATOM 678 O O . GLN A 1 87 ? -11.594 -12.539 -5.051 1 59.12 87 GLN A O 1
ATOM 683 N N . MET A 1 88 ? -12.383 -14.078 -6.551 1 58.97 88 MET A N 1
ATOM 684 C CA . MET A 1 88 ? -12.898 -13.039 -7.438 1 58.97 88 MET A CA 1
ATOM 685 C C . MET A 1 88 ? -14.023 -12.258 -6.762 1 58.97 88 MET A C 1
ATOM 687 O O . MET A 1 88 ? -14.078 -11.031 -6.867 1 58.97 88 MET A O 1
ATOM 691 N N . ALA A 1 89 ? -14.961 -13.016 -6.184 1 60.66 89 ALA A N 1
ATOM 692 C CA . ALA A 1 89 ? -16.062 -12.375 -5.465 1 60.66 89 ALA A CA 1
ATOM 693 C C . ALA A 1 89 ? -15.531 -11.508 -4.324 1 60.66 89 ALA A C 1
ATOM 695 O O . ALA A 1 89 ? -16 -10.383 -4.117 1 60.66 89 ALA A O 1
ATOM 696 N N . HIS A 1 90 ? -14.602 -11.93 -3.66 1 61.38 90 HIS A N 1
ATOM 697 C CA . HIS A 1 90 ? -13.977 -11.227 -2.551 1 61.38 90 HIS A CA 1
ATOM 698 C C . HIS A 1 90 ? -13.164 -10.031 -3.047 1 61.38 90 HIS A C 1
ATOM 700 O O . HIS A 1 90 ? -13.203 -8.953 -2.445 1 61.38 90 HIS A O 1
ATOM 706 N N . ASP A 1 91 ? -12.633 -10.234 -4.207 1 60.28 91 ASP A N 1
ATOM 707 C CA . ASP A 1 91 ? -11.852 -9.156 -4.797 1 60.28 91 ASP A CA 1
ATOM 708 C C . ASP A 1 91 ? -12.719 -7.941 -5.098 1 60.28 91 ASP A C 1
ATOM 710 O O . ASP A 1 91 ? -12.32 -6.805 -4.848 1 60.28 91 ASP A O 1
ATOM 714 N N . LEU A 1 92 ? -13.922 -8.258 -5.723 1 61.97 92 LEU A N 1
ATOM 715 C CA . LEU A 1 92 ? -14.836 -7.18 -6.066 1 61.97 92 LEU A CA 1
ATOM 716 C C . LEU A 1 92 ? -15.344 -6.48 -4.812 1 61.97 92 LEU A C 1
ATOM 718 O O . LEU A 1 92 ? -15.461 -5.254 -4.781 1 61.97 92 LEU A O 1
ATOM 722 N N . LYS A 1 93 ? -15.594 -7.164 -3.846 1 66.56 93 LYS A N 1
ATOM 723 C CA . LYS A 1 93 ? -16.078 -6.586 -2.596 1 66.56 93 LYS A CA 1
ATOM 724 C C . LYS A 1 93 ? -14.992 -5.7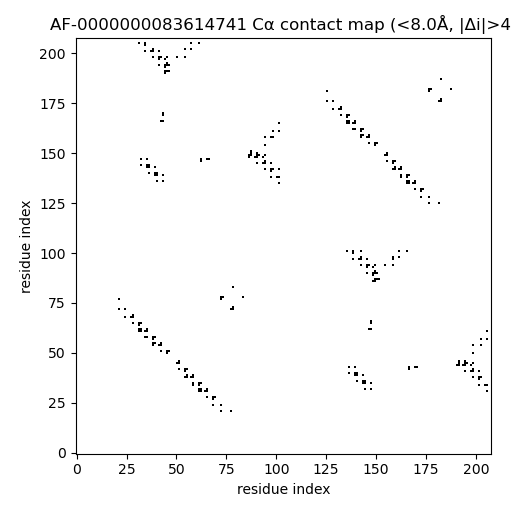58 -1.916 1 66.56 93 LYS A C 1
ATOM 726 O O . LYS A 1 93 ? -15.266 -4.672 -1.398 1 66.56 93 LYS A O 1
ATOM 731 N N . LYS A 1 94 ? -13.844 -6.203 -1.951 1 63.81 94 LYS A N 1
ATOM 732 C CA . LYS A 1 94 ? -12.734 -5.477 -1.339 1 63.81 94 LYS A CA 1
ATOM 733 C C . LYS A 1 94 ? -12.406 -4.207 -2.121 1 63.81 94 LYS A C 1
ATOM 735 O O . LYS A 1 94 ? -12.117 -3.166 -1.531 1 63.81 94 LYS A O 1
ATOM 740 N N . ALA A 1 95 ? -12.492 -4.359 -3.441 1 69.62 95 ALA A N 1
ATOM 741 C CA . ALA A 1 95 ? -12.312 -3.162 -4.254 1 69.62 95 ALA A CA 1
ATOM 742 C C . ALA A 1 95 ? -13.352 -2.102 -3.918 1 69.62 95 ALA A C 1
ATOM 744 O O . ALA A 1 95 ? -13.031 -0.916 -3.812 1 69.62 95 ALA A O 1
ATOM 745 N N . ASP A 1 96 ? -14.555 -2.518 -3.68 1 69.88 96 ASP A N 1
ATOM 746 C CA . ASP A 1 96 ? -15.633 -1.596 -3.322 1 69.88 96 ASP A CA 1
ATOM 747 C C . ASP A 1 96 ? -15.367 -0.944 -1.967 1 69.88 96 ASP A C 1
ATOM 749 O O . ASP A 1 96 ? -15.547 0.266 -1.809 1 69.88 96 ASP A O 1
ATOM 753 N N . ILE A 1 97 ? -14.883 -1.676 -1.074 1 71.12 97 ILE A N 1
ATOM 754 C CA . ILE A 1 97 ? -14.594 -1.178 0.266 1 71.12 97 ILE A CA 1
ATOM 755 C C . ILE A 1 97 ? -13.406 -0.215 0.214 1 71.12 97 ILE A C 1
ATOM 757 O O . ILE A 1 97 ? -13.461 0.873 0.792 1 71.12 97 ILE A O 1
ATOM 761 N N . ALA A 1 98 ? -12.438 -0.628 -0.499 1 73.75 98 ALA A N 1
ATOM 762 C CA . ALA A 1 98 ? -11.258 0.218 -0.622 1 73.75 98 ALA A CA 1
ATOM 763 C C . ALA A 1 98 ? -11.586 1.532 -1.321 1 73.75 98 ALA A C 1
ATOM 765 O O . ALA A 1 98 ? -11.133 2.6 -0.903 1 73.75 98 ALA A O 1
ATOM 766 N N . LEU A 1 99 ? -12.461 1.389 -2.23 1 74.69 99 LEU A N 1
ATOM 767 C CA . LEU A 1 99 ? -12.867 2.578 -2.971 1 74.69 99 LEU A CA 1
ATOM 768 C C . LEU A 1 99 ? -13.766 3.469 -2.123 1 74.69 99 LEU A C 1
ATOM 770 O O . LEU A 1 99 ? -13.672 4.695 -2.186 1 74.69 99 LEU A O 1
ATOM 774 N N . ASP A 1 100 ? -14.555 2.873 -1.333 1 73.31 100 ASP A N 1
ATOM 77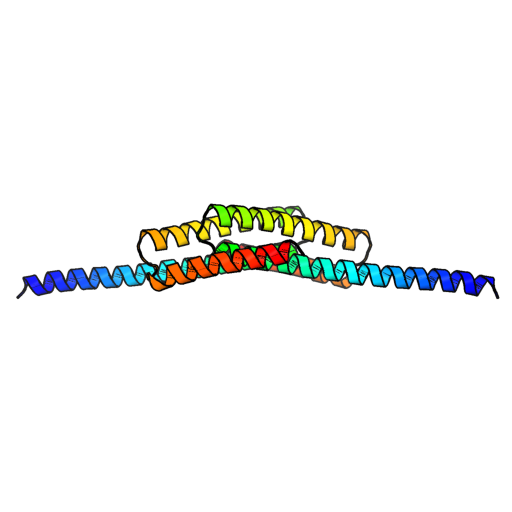5 C CA . ASP A 1 100 ? -15.414 3.625 -0.426 1 73.31 100 ASP A CA 1
ATOM 776 C C . ASP A 1 100 ? -14.594 4.344 0.641 1 73.31 100 ASP A C 1
ATOM 778 O O . ASP A 1 100 ? -14.875 5.5 0.971 1 73.31 100 ASP A O 1
ATOM 782 N N . LEU A 1 101 ? -13.617 3.682 1.102 1 69.25 101 LEU A N 1
ATOM 783 C CA . LEU A 1 101 ? -12.75 4.258 2.125 1 69.25 101 LEU A CA 1
ATOM 784 C C . LEU A 1 101 ? -11.898 5.387 1.546 1 69.25 101 LEU A C 1
ATOM 786 O O . LEU A 1 101 ? -11.648 6.387 2.219 1 69.25 101 LEU A O 1
ATOM 790 N N . ALA A 1 102 ? -11.555 5.227 0.315 1 67.06 102 ALA A N 1
ATOM 791 C CA . ALA A 1 102 ? -10.734 6.238 -0.342 1 67.06 102 ALA A CA 1
ATOM 792 C C . ALA A 1 102 ? -11.547 7.477 -0.688 1 67.06 102 ALA A C 1
ATOM 794 O O . ALA A 1 102 ? -11 8.578 -0.81 1 67.06 102 ALA A O 1
ATOM 795 N N . LYS A 1 103 ? -12.797 7.395 -0.882 1 62.69 103 LYS A N 1
ATOM 796 C CA . LYS A 1 103 ? -13.688 8.484 -1.262 1 62.69 103 LYS A CA 1
ATOM 797 C C . LYS A 1 103 ? -14.102 9.312 -0.045 1 62.69 103 LYS A C 1
ATOM 799 O O . LYS A 1 103 ? -14.375 10.508 -0.165 1 62.69 103 LYS A O 1
ATOM 804 N N . ASN A 1 104 ? -14.094 8.68 1.125 1 55.62 104 ASN A N 1
ATOM 805 C CA . ASN A 1 104 ? -14.531 9.414 2.307 1 55.62 104 ASN A CA 1
ATOM 806 C C . ASN A 1 104 ? -13.352 10.055 3.035 1 55.62 104 ASN A C 1
ATOM 808 O O . ASN A 1 104 ? -13.492 11.133 3.615 1 55.62 104 ASN A O 1
ATOM 812 N N . MET B 1 1 ? -6.863 46.969 32.938 1 57.72 1 MET B N 1
ATOM 813 C CA . MET B 1 1 ? -7.402 45.625 33.25 1 57.72 1 MET B CA 1
ATOM 814 C C . MET B 1 1 ? -8.188 45.062 32.094 1 57.72 1 MET B C 1
ATOM 816 O O . MET B 1 1 ? -8.125 43.875 31.828 1 57.72 1 MET B O 1
ATOM 820 N N . ALA B 1 2 ? -8.953 45.844 31.422 1 69 2 ALA B N 1
ATOM 821 C CA . ALA B 1 2 ? -9.742 45.438 30.266 1 69 2 ALA B CA 1
ATOM 822 C C . ALA B 1 2 ? -8.844 45.031 29.109 1 69 2 ALA B C 1
ATOM 824 O O . ALA B 1 2 ? -9.141 44.062 28.375 1 69 2 ALA B O 1
ATOM 825 N N . ALA B 1 3 ? -7.781 45.594 28.922 1 71.94 3 ALA B N 1
ATOM 826 C CA . ALA B 1 3 ? -6.891 45.312 27.812 1 71.94 3 ALA B CA 1
ATOM 827 C C . ALA B 1 3 ? -6.242 43.938 27.953 1 71.94 3 ALA B C 1
ATOM 829 O O . ALA B 1 3 ? -6.078 43.219 26.969 1 71.94 3 ALA B O 1
ATOM 830 N N . ASN B 1 4 ? -5.883 43.562 29.156 1 68.56 4 ASN B N 1
ATOM 831 C CA . ASN B 1 4 ? -5.238 42.281 29.422 1 68.56 4 ASN B CA 1
ATOM 832 C C . ASN B 1 4 ? -6.188 41.125 29.156 1 68.56 4 ASN B C 1
ATOM 834 O O . ASN B 1 4 ? -5.766 40.062 28.672 1 68.56 4 ASN B O 1
ATOM 838 N N . LYS B 1 5 ? -7.508 41.438 29.297 1 71.44 5 LYS B N 1
ATOM 839 C CA . LYS B 1 5 ? -8.516 40.406 29.109 1 71.44 5 LYS B CA 1
ATOM 840 C C . LYS B 1 5 ? -8.75 40.156 27.609 1 71.44 5 LYS B C 1
ATOM 842 O O . LYS B 1 5 ? -8.93 39 27.203 1 71.44 5 LYS B O 1
ATOM 847 N N . SER B 1 6 ? -8.641 41.219 26.797 1 76.12 6 SER B N 1
ATOM 848 C CA . SER B 1 6 ? -8.852 41.062 25.359 1 76.12 6 SER B CA 1
ATOM 849 C C . SER B 1 6 ? -7.723 40.281 24.703 1 76.12 6 SER B C 1
ATOM 851 O O . SER B 1 6 ? -7.961 39.469 23.828 1 76.12 6 SER B O 1
ATOM 853 N N . GLU B 1 7 ? -6.48 40.531 25.172 1 72.88 7 GLU B N 1
ATOM 854 C CA . GLU B 1 7 ? -5.32 39.812 24.641 1 72.88 7 GLU B CA 1
ATOM 855 C C . GLU B 1 7 ? -5.344 38.375 25.062 1 72.88 7 GLU B C 1
ATOM 857 O O . GLU B 1 7 ? -5 37.469 24.281 1 72.88 7 GLU B O 1
ATOM 862 N N . GLU B 1 8 ? -5.812 38.156 26.25 1 70.88 8 GLU B N 1
ATOM 863 C CA . GLU B 1 8 ? -5.922 36.781 26.75 1 70.88 8 GLU B CA 1
ATOM 864 C C . GLU B 1 8 ? -6.988 36 26 1 70.88 8 GLU B C 1
ATOM 866 O O . GLU B 1 8 ? -6.793 34.844 25.656 1 70.88 8 GLU B O 1
ATOM 871 N N . THR B 1 9 ? -8.156 36.719 25.781 1 77.69 9 THR B N 1
ATOM 872 C CA . THR B 1 9 ? -9.25 36.062 25.047 1 77.69 9 THR B CA 1
ATOM 873 C C . THR B 1 9 ? -8.828 35.75 23.625 1 77.69 9 THR B C 1
ATOM 875 O O . THR B 1 9 ? -9.172 34.688 23.078 1 77.69 9 THR B O 1
ATOM 878 N N . LYS B 1 10 ? -8.102 36.625 22.922 1 80.62 10 LYS B N 1
ATOM 879 C CA . LYS B 1 10 ? -7.594 36.375 21.578 1 80.62 10 LYS B CA 1
ATOM 880 C C . LYS B 1 10 ? -6.559 35.25 21.562 1 80.62 10 LYS B C 1
ATOM 882 O O . LYS B 1 10 ? -6.52 34.469 20.625 1 80.62 10 LYS B O 1
ATOM 887 N N . SER B 1 11 ? -5.785 35.25 22.594 1 78.19 11 SER B N 1
ATOM 888 C CA . SER B 1 11 ? -4.785 34.188 22.719 1 78.19 11 SER B CA 1
ATOM 889 C C . SER B 1 11 ? -5.445 32.844 22.922 1 78.19 11 SER B C 1
ATOM 891 O O . SER B 1 11 ? -5.051 31.844 22.312 1 78.19 11 SER B O 1
ATOM 893 N N . GLU B 1 12 ? -6.461 32.781 23.734 1 78.19 12 GLU B N 1
ATOM 894 C CA . GLU B 1 12 ? -7.188 31.547 23.984 1 78.19 12 GLU B CA 1
ATOM 895 C C . GLU B 1 12 ? -7.918 31.062 22.734 1 78.19 12 GLU B C 1
ATOM 897 O O . GLU B 1 12 ? -7.918 29.859 22.438 1 78.19 12 GLU B O 1
ATOM 902 N N . GLN B 1 13 ? -8.555 31.953 22.031 1 81.06 13 GLN B N 1
ATOM 903 C CA . GLN B 1 13 ? -9.25 31.609 20.781 1 81.06 13 GLN B CA 1
ATOM 904 C C . GLN B 1 13 ? -8.273 31.062 19.75 1 81.06 13 GLN B C 1
ATOM 906 O O . GLN B 1 13 ? -8.594 30.109 19.031 1 81.06 13 GLN B O 1
ATOM 911 N N . LEU B 1 14 ? -7.109 31.672 19.672 1 80.38 14 LEU B N 1
ATOM 912 C CA . LEU B 1 14 ? -6.082 31.188 18.75 1 80.38 14 LEU B CA 1
ATOM 913 C C . LEU B 1 14 ? -5.598 29.797 19.141 1 80.38 14 LEU B C 1
ATOM 915 O O . LEU B 1 14 ? -5.391 28.953 18.281 1 80.38 14 LEU B O 1
ATOM 919 N N . GLU B 1 15 ? -5.441 29.594 20.391 1 77.44 15 GLU B N 1
ATOM 920 C CA . GLU B 1 15 ? -5 28.281 20.875 1 77.44 15 GLU B CA 1
ATOM 921 C C . GLU B 1 15 ? -6.043 27.203 20.594 1 77.44 15 GLU B C 1
ATOM 923 O O . GLU B 1 15 ? -5.699 26.094 20.203 1 77.44 15 GLU B O 1
ATOM 928 N N . LEU B 1 16 ? -7.293 27.594 20.812 1 80.31 16 LEU B N 1
ATOM 929 C CA . LEU B 1 16 ? -8.367 26.641 20.547 1 80.31 16 LEU B CA 1
ATOM 930 C C . LEU B 1 16 ? -8.461 26.297 19.062 1 80.31 16 LEU B C 1
ATOM 932 O O . LEU B 1 16 ? -8.688 25.141 18.688 1 80.31 16 LEU B O 1
ATOM 936 N N . THR B 1 17 ? -8.289 27.219 18.188 1 83.06 17 THR B N 1
ATOM 937 C CA . THR B 1 17 ? -8.312 27.016 16.75 1 83.06 17 THR B CA 1
ATOM 938 C C . THR B 1 17 ? -7.156 26.125 16.312 1 83.06 17 THR B C 1
ATOM 940 O O . THR B 1 17 ? -7.324 25.266 15.453 1 83.06 17 THR B O 1
ATOM 943 N N . MET B 1 18 ? -6.031 26.344 16.938 1 82.31 18 MET B N 1
ATOM 944 C CA . MET B 1 18 ? -4.859 25.531 16.609 1 82.31 18 MET B CA 1
ATOM 945 C C . MET B 1 18 ? -5.066 24.078 17.016 1 82.31 18 MET B C 1
ATOM 947 O O . MET B 1 18 ? -4.66 23.172 16.297 1 82.31 18 MET B O 1
ATOM 951 N N . LEU B 1 19 ? -5.734 23.938 18.156 1 82.31 19 LEU B N 1
ATOM 952 C CA . LEU B 1 19 ? -6.02 22.578 18.641 1 82.31 19 LEU B CA 1
ATOM 953 C C . LEU B 1 19 ? -7.02 21.875 17.734 1 82.31 19 LEU B C 1
ATOM 955 O O . LEU B 1 19 ? -6.879 20.688 17.453 1 82.31 19 LEU B O 1
ATOM 959 N N . ASP B 1 20 ? -7.895 22.594 17.297 1 87.56 20 ASP B N 1
ATOM 960 C CA . ASP B 1 20 ? -8.883 22.047 16.375 1 87.56 20 ASP B CA 1
ATOM 961 C C . ASP B 1 20 ? -8.242 21.688 15.039 1 87.56 20 ASP B C 1
ATOM 963 O O . ASP B 1 20 ? -8.516 20.625 14.477 1 87.56 20 ASP B O 1
ATOM 967 N N . ASP B 1 21 ? -7.43 22.547 14.523 1 90.69 21 ASP B N 1
ATOM 968 C CA . ASP B 1 21 ? -6.734 22.297 13.266 1 90.69 21 ASP B CA 1
ATOM 969 C C . ASP B 1 21 ? -5.832 21.062 13.383 1 90.69 21 ASP B C 1
ATOM 971 O O . ASP B 1 21 ? -5.746 20.266 12.445 1 90.69 21 ASP B O 1
ATOM 975 N N . LEU B 1 22 ? -5.195 20.953 14.523 1 89 22 LEU B N 1
ATOM 976 C CA . LEU B 1 22 ? -4.324 19.797 14.758 1 89 22 LEU B CA 1
ATOM 977 C C . LEU B 1 22 ? -5.129 18.5 14.781 1 89 22 LEU B C 1
ATOM 979 O O . LEU B 1 22 ? -4.719 17.5 14.188 1 89 22 LEU B O 1
ATOM 983 N N . ALA B 1 23 ? -6.254 18.547 15.43 1 91.06 23 ALA B N 1
ATOM 984 C CA . ALA B 1 23 ? -7.113 17.359 15.508 1 91.06 23 ALA B CA 1
ATOM 985 C C . ALA B 1 23 ? -7.625 16.969 14.125 1 91.06 23 ALA B C 1
ATOM 987 O O . ALA B 1 23 ? -7.602 15.781 13.766 1 91.06 23 ALA B O 1
ATOM 988 N N . ILE B 1 24 ? -8.008 17.891 13.344 1 94.69 24 ILE B N 1
ATOM 989 C CA . ILE B 1 24 ? -8.531 17.656 12.008 1 94.69 24 ILE B CA 1
ATOM 990 C C . ILE B 1 24 ? -7.43 17.109 11.109 1 94.69 24 ILE B C 1
ATOM 992 O O . ILE B 1 24 ? -7.617 16.094 10.43 1 94.69 24 ILE B O 1
ATOM 996 N N . ALA B 1 25 ? -6.277 17.75 11.109 1 93.12 25 ALA B N 1
ATOM 997 C CA . ALA B 1 25 ? -5.152 17.297 10.289 1 93.12 25 ALA B CA 1
ATOM 998 C C . ALA B 1 25 ? -4.73 15.875 10.664 1 93.12 25 ALA B C 1
ATOM 1000 O O . ALA B 1 25 ? -4.453 15.055 9.789 1 93.12 25 ALA B O 1
ATOM 1001 N N . THR B 1 26 ? -4.773 15.602 11.969 1 90.94 26 THR B N 1
ATOM 1002 C CA . THR B 1 26 ? -4.395 14.273 12.453 1 90.94 26 THR B CA 1
ATOM 1003 C C . THR B 1 26 ? -5.398 13.227 11.984 1 90.94 26 THR B C 1
ATOM 1005 O O . THR B 1 26 ? -5.008 12.148 11.531 1 90.94 26 THR B O 1
ATOM 1008 N N . ASP B 1 27 ? -6.637 13.617 12.07 1 92.75 27 ASP B N 1
ATOM 1009 C CA . ASP B 1 27 ? -7.668 12.695 11.602 1 92.75 27 ASP B CA 1
ATOM 1010 C C . ASP B 1 27 ? -7.5 12.398 10.109 1 92.75 27 ASP B C 1
ATOM 1012 O O . ASP B 1 27 ? -7.602 11.242 9.688 1 92.75 27 ASP B O 1
ATOM 1016 N N . PHE B 1 28 ? -7.281 13.383 9.312 1 94.56 28 PHE B N 1
ATOM 1017 C CA . PHE B 1 28 ? -7.094 13.211 7.879 1 94.56 28 PHE B CA 1
ATOM 1018 C C . PHE B 1 28 ? -5.844 12.391 7.594 1 94.56 28 PHE B C 1
ATOM 1020 O O . PHE B 1 28 ? -5.855 11.523 6.719 1 94.56 28 PHE B O 1
ATOM 1027 N N . LEU B 1 29 ? -4.773 12.609 8.375 1 93.38 29 LEU B N 1
ATOM 1028 C CA . LEU B 1 29 ? -3.525 11.875 8.203 1 93.38 29 LEU B CA 1
ATOM 1029 C C . LEU B 1 29 ? -3.727 10.391 8.461 1 93.38 29 LEU B C 1
ATOM 1031 O O . LEU B 1 29 ? -3.312 9.547 7.66 1 93.38 29 LEU B O 1
ATOM 1035 N N . VAL B 1 30 ? -4.41 10.141 9.539 1 92 30 VAL B N 1
ATOM 1036 C CA . VAL B 1 30 ? -4.652 8.75 9.914 1 92 3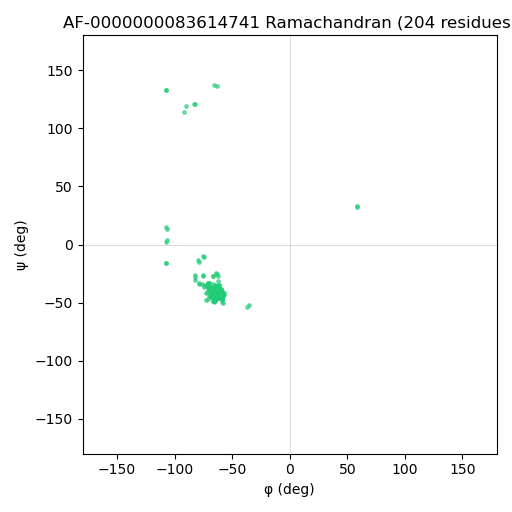0 VAL B CA 1
ATOM 1037 C C . VAL B 1 30 ? -5.574 8.086 8.898 1 92 30 VAL B C 1
ATOM 1039 O O . VAL B 1 30 ? -5.336 6.953 8.477 1 92 30 VAL B O 1
ATOM 1042 N N . SER B 1 31 ? -6.594 8.781 8.484 1 94.94 31 SER B N 1
ATOM 1043 C CA . SER B 1 31 ? -7.547 8.234 7.527 1 94.94 31 SER B CA 1
ATOM 1044 C C . SER B 1 31 ? -6.883 7.965 6.18 1 94.94 31 SER B C 1
ATOM 1046 O O . SER B 1 31 ? -7.121 6.926 5.559 1 94.94 31 SER B O 1
ATOM 1048 N N . THR B 1 32 ? -6.078 8.844 5.734 1 96.25 32 THR B N 1
ATOM 1049 C CA . THR B 1 32 ? -5.41 8.656 4.449 1 96.25 32 THR B CA 1
ATOM 1050 C C . THR B 1 32 ? -4.348 7.566 4.547 1 96.25 32 THR B C 1
ATOM 1052 O O . THR B 1 32 ? -4.145 6.805 3.602 1 96.25 32 THR B O 1
ATOM 1055 N N . LYS B 1 33 ? -3.682 7.449 5.633 1 93 33 LYS B N 1
ATOM 1056 C CA . LYS B 1 33 ? -2.771 6.332 5.875 1 93 33 LYS B CA 1
ATOM 1057 C C . LYS B 1 33 ? -3.506 4.996 5.785 1 93 33 LYS B C 1
ATOM 1059 O O . LYS B 1 33 ? -3.018 4.059 5.152 1 93 33 LYS B O 1
ATOM 1064 N N . ALA B 1 34 ? -4.641 4.938 6.41 1 93.62 34 ALA B N 1
ATOM 1065 C CA . ALA B 1 34 ? -5.457 3.73 6.344 1 93.62 34 ALA B CA 1
ATOM 1066 C C . ALA B 1 34 ? -5.887 3.436 4.906 1 93.62 34 ALA B C 1
ATOM 1068 O O . ALA B 1 34 ? -5.875 2.281 4.473 1 93.62 34 ALA B O 1
ATOM 1069 N N . ALA B 1 35 ? -6.289 4.453 4.168 1 96.69 35 ALA B N 1
ATOM 1070 C CA . ALA B 1 35 ? -6.676 4.281 2.771 1 96.69 35 ALA B CA 1
ATOM 1071 C C . ALA B 1 35 ? -5.531 3.705 1.948 1 96.69 35 ALA B C 1
ATOM 1073 O O . ALA B 1 35 ? -5.73 2.783 1.155 1 96.69 35 ALA B O 1
ATOM 1074 N N . VAL B 1 36 ? -4.285 4.199 2.148 1 97.12 36 VAL B N 1
ATOM 1075 C CA . VAL B 1 36 ? -3.109 3.703 1.443 1 97.12 36 VAL B CA 1
ATOM 1076 C C . VAL B 1 36 ? -2.932 2.211 1.718 1 97.12 36 VAL B C 1
ATOM 1078 O O . VAL B 1 36 ? -2.781 1.416 0.787 1 97.12 36 VAL B O 1
ATOM 1081 N N . LYS B 1 37 ? -3.037 1.863 2.941 1 95.69 37 LYS B N 1
ATOM 1082 C CA . LYS B 1 37 ? -2.822 0.469 3.318 1 95.69 37 LYS B CA 1
ATOM 1083 C C . LYS B 1 37 ? -3.936 -0.424 2.779 1 95.69 37 LYS B C 1
ATOM 1085 O O . LYS B 1 37 ? -3.67 -1.511 2.262 1 95.69 37 LYS B O 1
ATOM 1090 N N . ASN B 1 38 ? -5.156 0.033 2.861 1 95 38 ASN B N 1
ATOM 1091 C CA . ASN B 1 38 ? -6.297 -0.752 2.398 1 95 38 ASN B CA 1
ATOM 1092 C C . ASN B 1 38 ? -6.273 -0.936 0.884 1 95 38 ASN B C 1
ATOM 1094 O O . ASN B 1 38 ? -6.562 -2.021 0.381 1 95 38 ASN B O 1
ATOM 1098 N N . LEU B 1 39 ? -5.953 0.096 0.161 1 97.12 39 LEU B N 1
ATOM 1099 C CA . LEU B 1 39 ? -5.875 0.011 -1.293 1 97.12 39 LEU B CA 1
ATOM 1100 C C . LEU B 1 39 ? -4.762 -0.935 -1.724 1 97.12 39 LEU B C 1
ATOM 1102 O O . LEU B 1 39 ? -4.941 -1.74 -2.639 1 97.12 39 LEU B O 1
ATOM 1106 N N . ALA B 1 40 ? -3.568 -0.833 -1.058 1 97.06 40 ALA B N 1
ATOM 1107 C CA . ALA B 1 40 ? -2.467 -1.744 -1.358 1 97.06 40 ALA B CA 1
ATOM 1108 C C . ALA B 1 40 ? -2.883 -3.197 -1.142 1 97.06 40 ALA B C 1
ATOM 1110 O O . ALA B 1 40 ? -2.602 -4.059 -1.977 1 97.06 40 ALA B O 1
ATOM 1111 N N . THR B 1 41 ? -3.621 -3.479 -0.053 1 94.25 41 THR B N 1
ATOM 1112 C CA . THR B 1 41 ? -4.113 -4.824 0.226 1 94.25 41 THR B CA 1
ATOM 1113 C C . THR B 1 41 ? -5.129 -5.258 -0.827 1 94.25 41 THR B C 1
ATOM 1115 O O . THR B 1 41 ? -5.051 -6.371 -1.35 1 94.25 41 THR B O 1
ATOM 1118 N N . ALA B 1 42 ? -6.074 -4.379 -1.195 1 94.56 42 ALA B N 1
ATOM 1119 C CA . ALA B 1 42 ? -7.117 -4.695 -2.168 1 94.56 42 ALA B CA 1
ATOM 1120 C C . ALA B 1 42 ? -6.516 -5.031 -3.529 1 94.56 42 ALA B C 1
ATOM 1122 O O . ALA B 1 42 ? -6.996 -5.93 -4.227 1 94.56 42 ALA B O 1
ATOM 1123 N N . ILE B 1 43 ? -5.445 -4.398 -3.883 1 95.75 43 ILE B N 1
ATOM 1124 C CA . ILE B 1 43 ? -4.777 -4.637 -5.156 1 95.75 43 ILE B CA 1
ATOM 1125 C C . ILE B 1 43 ? -4.285 -6.082 -5.219 1 95.75 43 ILE B C 1
ATOM 1127 O O . ILE B 1 43 ? -4.445 -6.754 -6.238 1 95.75 43 ILE B O 1
ATOM 1131 N N . THR B 1 44 ? -3.736 -6.609 -4.086 1 94.06 44 THR B N 1
ATOM 1132 C CA . THR B 1 44 ? -3.195 -7.965 -4.07 1 94.06 44 THR B CA 1
ATOM 1133 C C . THR B 1 44 ? -4.32 -8.992 -4.059 1 94.06 44 THR B C 1
ATOM 1135 O O . THR B 1 44 ? -4.074 -10.188 -4.242 1 94.06 44 THR B O 1
ATOM 1138 N N . GLU B 1 45 ? -5.559 -8.57 -3.844 1 89.94 45 GLU B N 1
ATOM 1139 C CA . GLU B 1 45 ? -6.695 -9.484 -3.752 1 89.94 45 GLU B CA 1
ATOM 1140 C C . GLU B 1 45 ? -7.57 -9.398 -4.996 1 89.94 45 GLU B C 1
ATOM 1142 O O . GLU B 1 45 ? -8.609 -10.062 -5.078 1 89.94 45 GLU B O 1
ATOM 1147 N N . THR B 1 46 ? -7.172 -8.617 -5.969 1 90.12 46 THR B N 1
ATOM 1148 C CA . THR B 1 46 ? -7.953 -8.398 -7.184 1 90.12 46 THR B CA 1
ATOM 1149 C C . THR B 1 46 ? -7.312 -9.102 -8.375 1 90.12 46 THR B C 1
ATOM 1151 O O . THR B 1 46 ? -6.109 -8.977 -8.609 1 90.12 46 THR B O 1
ATOM 1154 N N . ALA B 1 47 ? -8.117 -9.805 -9.141 1 82.94 47 ALA B N 1
ATOM 1155 C CA . ALA B 1 47 ? -7.621 -10.523 -10.305 1 82.94 47 ALA B CA 1
ATOM 1156 C C . ALA B 1 47 ? -8.047 -9.836 -11.602 1 82.94 47 ALA B C 1
ATOM 1158 O O . ALA B 1 47 ? -7.492 -10.094 -12.664 1 82.94 47 ALA B O 1
ATOM 1159 N N . THR B 1 48 ? -8.992 -8.969 -11.562 1 85.94 48 THR B N 1
ATOM 1160 C CA . THR B 1 48 ? -9.531 -8.305 -12.742 1 85.94 48 THR B CA 1
ATOM 1161 C C . THR B 1 48 ? -8.664 -7.109 -13.133 1 85.94 48 THR B C 1
ATOM 1163 O O . THR B 1 48 ? -8.562 -6.141 -12.383 1 85.94 48 THR B O 1
ATOM 1166 N N . PRO B 1 49 ? -8.117 -7.113 -14.383 1 89.69 49 PRO B N 1
ATOM 1167 C CA . PRO B 1 49 ? -7.156 -6.082 -14.781 1 89.69 49 PRO B CA 1
ATOM 1168 C C . PRO B 1 49 ? -7.742 -4.672 -14.727 1 89.69 49 PRO B C 1
ATOM 1170 O O . PRO B 1 49 ? -7.066 -3.736 -14.297 1 89.69 49 PRO B O 1
ATOM 1173 N N . SER B 1 50 ? -8.922 -4.535 -15.102 1 91.56 50 SER B N 1
ATOM 1174 C CA . SER B 1 50 ? -9.523 -3.205 -15.102 1 91.56 50 SER B CA 1
ATOM 1175 C C . SER B 1 50 ? -9.719 -2.684 -13.688 1 91.56 50 SER B C 1
ATOM 1177 O O . SER B 1 50 ? -9.508 -1.5 -13.414 1 91.56 50 SER B O 1
ATOM 1179 N N . VAL B 1 51 ? -10.172 -3.541 -12.773 1 92.44 51 VAL B N 1
ATOM 1180 C CA . VAL B 1 51 ? -10.352 -3.166 -11.375 1 92.44 51 VAL B CA 1
ATOM 1181 C C . VAL B 1 51 ? -8.992 -2.865 -10.742 1 92.44 51 VAL B C 1
ATOM 1183 O O . VAL B 1 51 ? -8.859 -1.903 -9.984 1 92.44 51 VAL B O 1
ATOM 1186 N N . LYS B 1 52 ? -7.996 -3.678 -11.047 1 93.81 52 LYS B N 1
ATOM 1187 C CA . LYS B 1 52 ? -6.652 -3.457 -10.523 1 93.81 52 LYS B CA 1
ATOM 1188 C C . LYS B 1 52 ? -6.109 -2.096 -10.953 1 93.81 52 LYS B C 1
ATOM 1190 O O . LYS B 1 52 ? -5.512 -1.378 -10.148 1 93.81 52 LYS B O 1
ATOM 1195 N N . LYS B 1 53 ? -6.336 -1.771 -12.211 1 95.5 53 LYS B N 1
ATOM 1196 C CA . LYS B 1 53 ? -5.902 -0.476 -12.727 1 95.5 53 LYS B CA 1
ATOM 1197 C C . LYS B 1 53 ? -6.551 0.668 -11.953 1 95.5 53 LYS B C 1
ATOM 1199 O O . LYS B 1 53 ? -5.887 1.646 -11.609 1 95.5 53 LYS B O 1
ATOM 1204 N N . LEU B 1 54 ? -7.828 0.493 -11.688 1 96.12 54 LEU B N 1
ATOM 1205 C CA . LEU B 1 54 ? -8.555 1.505 -10.922 1 96.12 54 LEU B CA 1
ATOM 1206 C C . LEU B 1 54 ? -7.996 1.62 -9.508 1 96.12 54 LEU B C 1
ATOM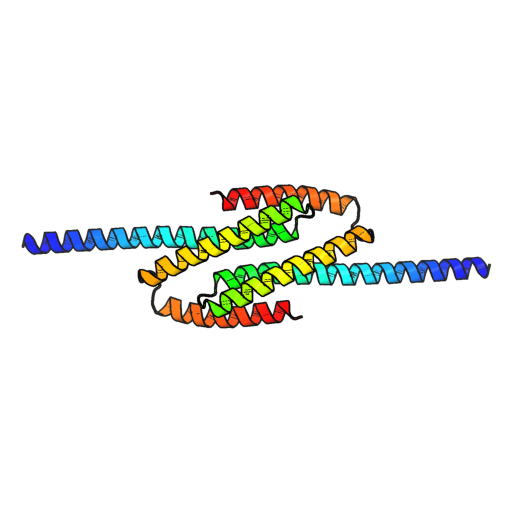 1208 O O . LEU B 1 54 ? -7.781 2.727 -9.008 1 96.12 54 LEU B O 1
ATOM 1212 N N . LEU B 1 55 ? -7.773 0.496 -8.859 1 96.88 55 LEU B N 1
ATOM 1213 C CA . LEU B 1 55 ? -7.25 0.488 -7.5 1 96.88 55 LEU B CA 1
ATOM 1214 C C . LEU B 1 55 ? -5.852 1.092 -7.449 1 96.88 55 LEU B C 1
ATOM 1216 O O . LEU B 1 55 ? -5.512 1.806 -6.504 1 96.88 55 LEU B O 1
ATOM 1220 N N . ARG B 1 56 ? -4.988 0.897 -8.469 1 97.31 56 ARG B N 1
ATOM 1221 C CA . ARG B 1 56 ? -3.66 1.496 -8.531 1 97.31 56 ARG B CA 1
ATOM 1222 C C . ARG B 1 56 ? -3.748 3.016 -8.625 1 97.31 56 ARG B C 1
ATOM 1224 O O . ARG B 1 56 ? -2.988 3.729 -7.965 1 97.31 56 ARG B O 1
ATOM 1231 N N . ARG B 1 57 ? -4.648 3.445 -9.414 1 97.69 57 ARG B N 1
ATOM 1232 C CA . ARG B 1 57 ? -4.848 4.887 -9.531 1 97.69 57 ARG B CA 1
ATOM 1233 C C . ARG B 1 57 ? -5.277 5.492 -8.203 1 97.69 57 ARG B C 1
ATOM 1235 O O . ARG B 1 57 ? -4.75 6.523 -7.781 1 97.69 57 ARG B O 1
ATOM 1242 N N . GLU B 1 58 ? -6.23 4.852 -7.527 1 97.94 58 GLU B N 1
ATOM 1243 C CA . GLU B 1 58 ? -6.707 5.328 -6.23 1 97.94 58 GLU B CA 1
ATOM 1244 C C . GLU B 1 58 ? -5.602 5.281 -5.184 1 97.94 58 GLU B C 1
ATOM 1246 O O . GLU B 1 58 ? -5.52 6.16 -4.32 1 97.94 58 GLU B O 1
ATOM 1251 N N . LEU B 1 59 ? -4.773 4.281 -5.258 1 98.38 59 LEU B N 1
ATOM 1252 C CA . LEU B 1 59 ? -3.629 4.195 -4.359 1 98.38 59 LEU B CA 1
ATOM 1253 C C . LEU B 1 59 ? -2.688 5.375 -4.562 1 98.38 59 LEU B C 1
ATOM 1255 O O . LEU B 1 59 ? -2.256 6.004 -3.592 1 98.38 59 LEU B O 1
ATOM 1259 N N . ASP B 1 60 ? -2.41 5.73 -5.832 1 98 60 ASP B N 1
ATOM 1260 C CA . ASP B 1 60 ? -1.554 6.875 -6.133 1 98 60 ASP B CA 1
ATOM 1261 C C . ASP B 1 60 ? -2.15 8.172 -5.582 1 98 60 ASP B C 1
ATOM 1263 O O . ASP B 1 60 ? -1.438 8.984 -4.988 1 98 60 ASP B O 1
ATOM 1267 N N . ILE B 1 61 ? -3.408 8.328 -5.723 1 98.38 61 ILE B N 1
ATOM 1268 C CA . ILE B 1 61 ? -4.105 9.516 -5.234 1 98.38 61 ILE B CA 1
ATOM 1269 C C . ILE B 1 61 ? -4.031 9.562 -3.709 1 98.38 61 ILE B C 1
ATOM 1271 O O . ILE B 1 61 ? -3.766 10.617 -3.129 1 98.38 61 ILE B O 1
ATOM 1275 N N . ALA B 1 62 ? -4.27 8.383 -3.027 1 98.31 62 ALA B N 1
ATOM 1276 C CA . ALA B 1 62 ? -4.223 8.328 -1.568 1 98.31 62 ALA B CA 1
ATOM 1277 C C . ALA B 1 62 ? -2.828 8.664 -1.051 1 98.31 62 ALA B C 1
ATOM 1279 O O . ALA B 1 62 ? -2.684 9.391 -0.068 1 98.31 62 ALA B O 1
ATOM 1280 N N . ILE B 1 63 ? -1.77 8.195 -1.739 1 98 63 ILE B N 1
ATOM 1281 C CA . ILE B 1 63 ? -0.396 8.477 -1.341 1 98 63 ILE B CA 1
ATOM 1282 C C . ILE B 1 63 ? -0.123 9.977 -1.469 1 98 63 ILE B C 1
ATOM 1284 O O . ILE B 1 63 ? 0.411 10.594 -0.547 1 98 63 ILE B O 1
ATOM 1288 N N . ASP B 1 64 ? -0.541 10.547 -2.547 1 97.88 64 ASP B N 1
ATOM 1289 C CA . ASP B 1 64 ? -0.33 11.977 -2.764 1 97.88 64 ASP B CA 1
ATOM 1290 C C . ASP B 1 64 ? -1.081 12.805 -1.727 1 97.88 64 ASP B C 1
ATOM 1292 O O . ASP B 1 64 ? -0.558 13.805 -1.228 1 97.88 64 ASP B O 1
ATOM 1296 N N . THR B 1 65 ? -2.301 12.406 -1.433 1 98.06 65 THR B N 1
ATOM 1297 C CA . THR B 1 65 ? -3.113 13.117 -0.449 1 98.06 65 THR B CA 1
ATOM 1298 C C . THR B 1 65 ? -2.471 13.047 0.933 1 98.06 65 THR B C 1
ATOM 1300 O O . THR B 1 65 ? -2.381 14.055 1.634 1 98.06 65 THR B O 1
ATOM 1303 N N . HIS B 1 66 ? -2.014 11.852 1.291 1 96.94 66 HIS B N 1
ATOM 1304 C CA . HIS B 1 66 ? -1.313 11.68 2.559 1 96.94 66 HIS B CA 1
ATOM 1305 C C . HIS B 1 66 ? -0.093 12.586 2.646 1 96.94 66 HIS B C 1
ATOM 1307 O O . HIS B 1 66 ? 0.129 13.242 3.668 1 96.94 66 HIS B O 1
ATOM 1313 N N . ASP B 1 67 ? 0.617 12.641 1.584 1 95.25 67 ASP B N 1
ATOM 1314 C CA . ASP B 1 67 ? 1.819 13.469 1.532 1 95.25 67 ASP B CA 1
ATOM 1315 C C . ASP B 1 67 ? 1.479 14.945 1.713 1 95.25 67 ASP B C 1
ATOM 1317 O O . ASP B 1 67 ? 2.145 15.656 2.473 1 95.25 67 ASP B O 1
ATOM 1321 N N . LYS B 1 68 ? 0.457 15.352 1.061 1 96.69 68 LYS B N 1
ATOM 1322 C CA . LYS B 1 68 ? 0.032 16.75 1.147 1 96.69 68 LYS B CA 1
ATOM 1323 C C . LYS B 1 68 ? -0.382 17.109 2.572 1 96.69 68 LYS B C 1
ATOM 1325 O O . LYS B 1 68 ? -0.038 18.188 3.07 1 96.69 68 LYS B O 1
ATOM 1330 N N . ILE B 1 69 ? -1.057 16.234 3.207 1 95.19 69 ILE B N 1
ATOM 1331 C CA . ILE B 1 69 ? -1.508 16.469 4.574 1 95.19 69 ILE B CA 1
ATOM 1332 C C . ILE B 1 69 ? -0.306 16.516 5.516 1 95.19 69 ILE B C 1
ATOM 1334 O O . ILE B 1 69 ? -0.195 17.406 6.352 1 95.19 69 ILE B O 1
ATOM 1338 N N . ALA B 1 70 ? 0.611 15.594 5.359 1 92.25 70 ALA B N 1
ATOM 1339 C CA . ALA B 1 70 ? 1.817 15.555 6.18 1 92.25 70 ALA B CA 1
ATOM 1340 C C . ALA B 1 70 ? 2.643 16.828 6.012 1 92.25 70 ALA B C 1
ATOM 1342 O O . ALA B 1 70 ? 3.082 17.422 6.996 1 92.25 70 ALA B O 1
ATOM 1343 N N . GLN B 1 71 ? 2.793 17.266 4.766 1 91.88 71 GLN B N 1
ATOM 1344 C CA . GLN B 1 71 ? 3.553 18.484 4.484 1 91.88 71 GLN B CA 1
ATOM 1345 C C . GLN B 1 71 ? 2.865 19.703 5.07 1 91.88 71 GLN B C 1
ATOM 1347 O O . GLN B 1 71 ? 3.527 20.609 5.605 1 91.88 71 GLN B O 1
ATOM 1352 N N . TYR B 1 72 ? 1.578 19.719 4.992 1 93 72 TYR B N 1
ATOM 1353 C CA . TYR B 1 72 ? 0.812 20.797 5.613 1 93 72 TYR B CA 1
ATOM 1354 C C . TYR B 1 72 ? 1.089 20.875 7.109 1 93 72 TYR B C 1
ATOM 1356 O O . TYR B 1 72 ? 1.32 21.969 7.648 1 93 72 TYR B O 1
ATOM 1364 N N . MET B 1 73 ? 0.995 19.75 7.797 1 91.81 73 MET B N 1
ATOM 1365 C CA . MET B 1 73 ? 1.214 19.688 9.242 1 91.81 73 MET B CA 1
ATOM 1366 C C . MET B 1 73 ? 2.635 20.109 9.594 1 91.81 73 MET B C 1
ATOM 1368 O O . MET B 1 73 ? 2.852 20.797 10.602 1 91.81 73 MET B O 1
ATOM 1372 N N . ILE B 1 74 ? 3.629 19.734 8.766 1 87.62 74 ILE B N 1
ATOM 1373 C CA . I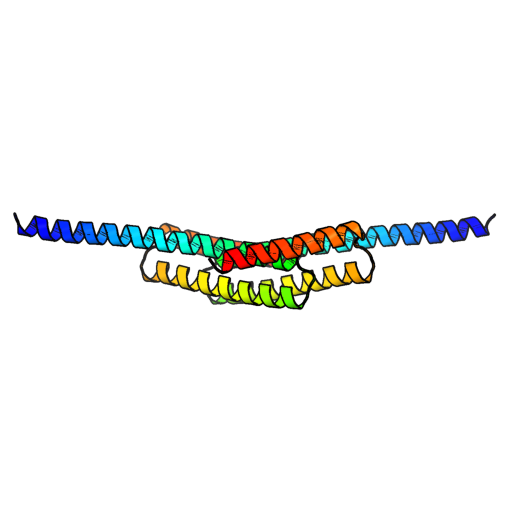LE B 1 74 ? 5.016 20.141 8.977 1 87.62 74 ILE B CA 1
ATOM 1374 C C . ILE B 1 74 ? 5.152 21.641 8.82 1 87.62 74 ILE B C 1
ATOM 1376 O O . ILE B 1 74 ? 5.691 22.328 9.695 1 87.62 74 ILE B O 1
ATOM 1380 N N . ASP B 1 75 ? 4.617 22.203 7.77 1 90.19 75 ASP B N 1
ATOM 1381 C CA . ASP B 1 75 ? 4.73 23.609 7.441 1 90.19 75 ASP B CA 1
ATOM 1382 C C . ASP B 1 75 ? 4.059 24.484 8.5 1 90.19 75 ASP B C 1
ATOM 1384 O O . ASP B 1 75 ? 4.469 25.625 8.734 1 90.19 75 ASP B O 1
ATOM 1388 N N . ASN B 1 76 ? 3.102 23.906 9.203 1 90.44 76 ASN B N 1
ATOM 1389 C CA . ASN B 1 76 ? 2.352 24.656 10.195 1 90.44 76 ASN B CA 1
ATOM 1390 C C . ASN B 1 76 ? 2.74 24.266 11.617 1 90.44 76 ASN B C 1
ATOM 1392 O O . ASN B 1 76 ? 1.979 24.5 12.562 1 90.44 76 ASN B O 1
ATOM 1396 N N . GLU B 1 77 ? 3.861 23.547 11.742 1 85.5 77 GLU B N 1
ATOM 1397 C CA . GLU B 1 77 ? 4.488 23.188 13.016 1 85.5 77 GLU B CA 1
ATOM 1398 C C . GLU B 1 77 ? 3.533 22.406 13.898 1 85.5 77 GLU B C 1
ATOM 1400 O O . GLU B 1 77 ? 3.467 22.641 15.109 1 85.5 77 GLU B O 1
ATOM 1405 N N . MET B 1 78 ? 2.711 21.672 13.312 1 85.5 78 MET B N 1
ATOM 1406 C CA . MET B 1 78 ? 1.753 20.844 14.031 1 85.5 78 MET B CA 1
ATOM 1407 C C . MET B 1 78 ? 2.42 19.578 14.562 1 85.5 78 MET B C 1
ATOM 1409 O O . MET B 1 78 ? 1.83 18.844 15.359 1 85.5 78 MET B O 1
ATOM 1413 N N . TYR B 1 79 ? 3.629 19.281 14.023 1 74.44 79 TYR B N 1
ATOM 1414 C CA . TYR B 1 79 ? 4.379 18.141 14.531 1 74.44 79 TYR B CA 1
ATOM 1415 C C . TYR B 1 79 ? 5.297 18.562 15.672 1 74.44 79 TYR B C 1
ATOM 1417 O O . TYR B 1 79 ? 5.828 19.672 15.68 1 74.44 79 TYR B O 1
ATOM 1425 N N . HIS B 1 80 ? 5.129 18.016 16.859 1 63.34 80 HIS B N 1
ATOM 1426 C CA . HIS B 1 80 ? 6.121 18.344 17.875 1 63.34 80 HIS B CA 1
ATOM 1427 C C . HIS B 1 80 ? 7.488 17.781 17.516 1 63.34 80 HIS B C 1
ATOM 1429 O O . HIS B 1 80 ? 7.578 16.75 16.828 1 63.34 80 HIS B O 1
ATOM 1435 N N . ALA B 1 81 ? 8.68 18.641 17.719 1 51.25 81 ALA B N 1
ATOM 1436 C CA . ALA B 1 81 ? 10.078 18.359 17.406 1 51.25 81 ALA B CA 1
ATOM 1437 C C . ALA B 1 81 ? 10.422 16.891 17.688 1 51.25 81 ALA B C 1
ATOM 1439 O O . ALA B 1 81 ? 11.031 16.219 16.844 1 51.25 81 ALA B O 1
ATOM 1440 N N . TYR B 1 82 ? 10.148 16.516 18.812 1 48.44 82 TYR B N 1
ATOM 1441 C CA . TYR B 1 82 ? 10.484 15.172 19.266 1 48.44 82 TYR B CA 1
ATOM 1442 C C . TYR B 1 82 ? 9.766 14.117 18.438 1 48.44 82 TYR B C 1
ATOM 1444 O O . TYR B 1 82 ? 10.359 13.086 18.078 1 48.44 82 TYR B O 1
ATOM 1452 N N . ASP B 1 83 ? 8.602 14.43 17.953 1 54.59 83 ASP B N 1
ATOM 1453 C CA . ASP B 1 83 ? 7.777 13.484 17.219 1 54.59 83 ASP B CA 1
ATOM 1454 C C . ASP B 1 83 ? 8.266 13.328 15.773 1 54.59 83 ASP B C 1
ATOM 1456 O O . ASP B 1 83 ? 8.289 12.227 15.234 1 54.59 83 ASP B O 1
ATOM 1460 N N . LEU B 1 84 ? 8.75 14.375 15.289 1 55.78 84 LEU B N 1
ATOM 1461 C CA . LEU B 1 84 ? 9.266 14.352 13.922 1 55.78 84 LEU B CA 1
ATOM 1462 C C . LEU B 1 84 ? 10.562 13.555 13.844 1 55.78 84 LEU B C 1
ATOM 1464 O O . LEU B 1 84 ? 10.773 12.789 12.898 1 55.78 84 LEU B O 1
ATOM 1468 N N . ASP B 1 85 ? 11.414 13.883 14.82 1 53.06 85 ASP B N 1
ATOM 1469 C CA . ASP B 1 85 ? 12.68 13.164 14.859 1 53.06 85 ASP B CA 1
ATOM 1470 C C . ASP B 1 85 ? 12.453 11.664 15 1 53.06 85 ASP B C 1
ATOM 1472 O O . ASP B 1 85 ? 13.102 10.867 14.32 1 53.06 85 ASP B O 1
ATOM 1476 N N . GLU B 1 86 ? 11.617 11.375 15.883 1 56.34 86 GLU B N 1
ATOM 1477 C CA . GLU B 1 86 ? 11.297 9.969 16.094 1 56.34 86 GLU B CA 1
ATOM 1478 C C . GLU B 1 86 ? 10.602 9.367 14.883 1 56.34 86 GLU B C 1
ATOM 1480 O O . GLU B 1 86 ? 10.883 8.227 14.5 1 56.34 86 GLU B O 1
ATOM 1485 N N . GLN B 1 87 ? 9.797 10.18 14.297 1 56.38 87 GLN B N 1
ATOM 1486 C CA . GLN B 1 87 ? 9.07 9.703 13.125 1 56.38 87 GLN B CA 1
ATOM 1487 C C . GLN B 1 87 ? 10 9.547 11.93 1 56.38 87 GLN B C 1
ATOM 1489 O O . GLN B 1 87 ? 9.93 8.555 11.203 1 56.38 87 GLN B O 1
ATOM 1494 N N . MET B 1 88 ? 10.898 10.539 11.789 1 56.06 88 MET B N 1
ATOM 1495 C CA . MET B 1 88 ? 11.852 10.484 10.688 1 56.06 88 MET B CA 1
ATOM 1496 C C . MET B 1 88 ? 12.812 9.32 10.859 1 56.06 88 MET B C 1
ATOM 1498 O O . MET B 1 88 ? 13.141 8.625 9.898 1 56.06 88 MET B O 1
ATOM 1502 N N . ALA B 1 89 ? 13.367 9.25 12.086 1 55.59 89 ALA B N 1
ATOM 1503 C CA . ALA B 1 89 ? 14.273 8.141 12.391 1 55.59 89 ALA B CA 1
ATOM 1504 C C . ALA B 1 89 ? 13.586 6.797 12.164 1 55.59 89 ALA B C 1
ATOM 1506 O O . ALA B 1 89 ? 14.188 5.871 11.609 1 55.59 89 ALA B O 1
ATOM 1507 N N . HIS B 1 90 ? 12.461 6.723 12.531 1 57.62 90 HIS B N 1
ATOM 1508 C CA . HIS B 1 90 ? 11.672 5.508 12.375 1 57.62 90 HIS B CA 1
ATOM 1509 C C . HIS B 1 90 ? 11.312 5.273 10.906 1 57.62 90 HIS B C 1
ATOM 1511 O O . HIS B 1 90 ? 11.352 4.141 10.43 1 57.62 90 HIS B O 1
ATOM 1517 N N . ASP B 1 91 ? 11.148 6.363 10.281 1 56 91 ASP B N 1
ATOM 1518 C CA . ASP B 1 91 ? 10.82 6.273 8.859 1 56 91 ASP B CA 1
ATOM 1519 C C . ASP B 1 91 ? 11.961 5.637 8.07 1 56 91 ASP B C 1
ATOM 1521 O O . ASP B 1 91 ? 11.727 4.789 7.207 1 56 91 ASP B O 1
ATOM 1525 N N . LEU B 1 92 ? 13.203 6.168 8.375 1 57.22 92 LEU B N 1
ATOM 1526 C CA . LEU B 1 92 ? 14.367 5.648 7.66 1 57.22 92 LEU B CA 1
ATOM 1527 C C . LEU B 1 92 ? 14.57 4.164 7.949 1 57.22 92 LEU B C 1
ATOM 1529 O O . LEU B 1 92 ? 14.898 3.393 7.047 1 57.22 92 LEU B O 1
ATOM 1533 N N . LYS B 1 93 ? 14.367 3.787 9.094 1 61.56 93 LYS B N 1
ATOM 1534 C CA . LYS B 1 93 ? 14.531 2.383 9.453 1 61.56 93 LYS B CA 1
ATOM 1535 C C . LYS B 1 93 ? 13.469 1.513 8.789 1 61.56 93 LYS B C 1
ATOM 1537 O O . LYS B 1 93 ? 13.773 0.424 8.297 1 61.56 93 LYS B O 1
ATOM 1542 N N . LYS B 1 94 ? 12.32 1.991 8.719 1 60.06 94 LYS B N 1
ATOM 1543 C CA . LYS B 1 94 ? 11.25 1.222 8.094 1 60.06 94 LYS B CA 1
ATOM 1544 C C . LYS B 1 94 ? 11.422 1.158 6.582 1 60.06 94 LYS B C 1
ATOM 1546 O O . LYS B 1 94 ? 11.164 0.12 5.965 1 60.06 94 LYS B O 1
ATOM 1551 N N . ALA B 1 95 ? 11.906 2.295 6.027 1 65.25 95 ALA B N 1
ATOM 1552 C CA . ALA B 1 95 ? 12.219 2.27 4.602 1 65.25 95 ALA B CA 1
ATOM 1553 C C . ALA B 1 95 ? 13.297 1.232 4.301 1 65.25 95 ALA B C 1
ATOM 1555 O O . ALA B 1 95 ? 13.211 0.505 3.309 1 65.25 95 ALA B O 1
ATOM 1556 N N . ASP B 1 96 ? 14.258 1.176 5.18 1 66.19 96 ASP B N 1
ATOM 1557 C CA . ASP B 1 96 ? 15.32 0.193 5.012 1 66.19 96 ASP B CA 1
ATOM 1558 C C . ASP B 1 96 ? 14.773 -1.23 5.105 1 66.19 96 ASP B C 1
ATOM 1560 O O . ASP B 1 96 ? 15.148 -2.098 4.312 1 66.19 96 ASP B O 1
ATOM 1564 N N . ILE B 1 97 ? 13.898 -1.437 5.957 1 68.69 97 ILE B N 1
ATOM 1565 C CA . ILE B 1 97 ? 13.297 -2.752 6.152 1 68.69 97 ILE B CA 1
ATOM 1566 C C . ILE B 1 97 ? 12.43 -3.105 4.949 1 68.69 97 ILE B C 1
ATOM 1568 O O . ILE B 1 97 ? 12.508 -4.219 4.422 1 68.69 97 ILE B O 1
ATOM 1572 N N . ALA B 1 98 ? 11.688 -2.15 4.527 1 68.75 98 ALA B N 1
ATOM 1573 C CA . ALA B 1 98 ? 10.82 -2.381 3.373 1 68.75 98 ALA B CA 1
ATOM 1574 C C . ALA B 1 98 ? 11.648 -2.676 2.121 1 68.75 98 ALA B C 1
ATOM 1576 O O . ALA B 1 98 ? 11.305 -3.57 1.344 1 68.75 98 ALA B O 1
ATOM 1577 N N . LEU B 1 99 ? 12.734 -2.008 2.082 1 70.5 99 LEU B N 1
ATOM 1578 C CA . LEU B 1 99 ? 13.602 -2.203 0.924 1 70.5 99 LEU B CA 1
ATOM 1579 C C . LEU B 1 99 ? 14.328 -3.541 1.011 1 70.5 99 LEU B C 1
ATOM 1581 O O . LEU B 1 99 ? 14.523 -4.215 -0.003 1 70.5 99 LEU B O 1
ATOM 1585 N N . ASP B 1 100 ? 14.672 -3.879 2.199 1 69.62 100 ASP B N 1
ATOM 1586 C CA . ASP B 1 100 ? 15.32 -5.172 2.412 1 69.62 100 ASP B CA 1
ATOM 1587 C C . ASP B 1 100 ? 14.359 -6.32 2.109 1 69.62 100 ASP B C 1
ATOM 1589 O O . ASP B 1 100 ? 14.75 -7.316 1.496 1 69.62 100 ASP B O 1
ATOM 1593 N N . LEU B 1 101 ? 13.133 -6.156 2.5 1 65.31 101 LEU B N 1
ATOM 1594 C CA . LEU B 1 101 ? 12.117 -7.176 2.271 1 65.31 101 LEU B CA 1
ATOM 1595 C C . LEU B 1 101 ? 11.773 -7.277 0.789 1 65.31 101 LEU B C 1
ATOM 1597 O O . LEU B 1 101 ? 11.531 -8.375 0.278 1 65.31 101 LEU B O 1
ATOM 1601 N N . ALA B 1 102 ? 11.828 -6.188 0.125 1 63.69 102 ALA B N 1
ATOM 1602 C CA . ALA B 1 102 ? 11.516 -6.164 -1.3 1 63.69 102 ALA B CA 1
ATOM 1603 C C . ALA B 1 102 ? 12.648 -6.762 -2.125 1 63.69 102 ALA B C 1
ATOM 1605 O O . ALA B 1 102 ? 12.43 -7.254 -3.234 1 63.69 102 ALA B O 1
ATOM 1606 N N . LYS B 1 103 ? 13.812 -6.73 -1.694 1 60.88 103 LYS B N 1
ATOM 1607 C CA . LYS B 1 103 ? 15 -7.219 -2.396 1 60.88 103 LYS B CA 1
ATOM 1608 C C . LYS B 1 103 ? 15.148 -8.727 -2.232 1 60.88 103 LYS B C 1
ATOM 1610 O O . LYS B 1 103 ? 15.703 -9.398 -3.105 1 60.88 103 LYS B O 1
ATOM 1615 N N . ASN B 1 104 ? 14.625 -9.242 -1.1 1 54.28 104 ASN B N 1
ATOM 1616 C CA . ASN B 1 104 ? 14.812 -10.672 -0.87 1 54.28 104 ASN B CA 1
ATOM 16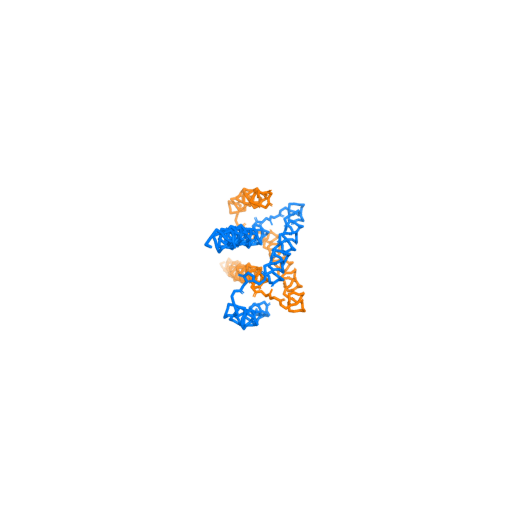17 C C . ASN B 1 104 ? 13.641 -11.484 -1.421 1 54.28 104 ASN B C 1
ATOM 1619 O O . ASN B 1 104 ? 13.828 -12.602 -1.908 1 54.28 104 ASN B O 1
#

Radius of gyration: 24.5 Å; Cα contacts (8 Å, |Δi|>4): 161; chains: 2; bounding box: 31×101×50 Å

Solvent-accessible surface area (backbone atoms only — not comparable to full-atom values): 10646 Å² total; per-residue (Å²): 114,70,65,62,49,54,54,49,51,51,49,50,53,50,50,51,52,51,50,50,51,47,52,50,52,49,50,52,39,53,52,27,47,49,32,26,43,41,25,44,50,26,43,75,40,42,84,49,66,68,59,34,53,51,37,52,52,51,30,52,51,30,49,52,51,31,49,52,48,52,49,51,36,54,78,66,62,64,52,54,71,72,52,48,55,53,37,49,56,47,15,54,52,38,44,52,49,33,50,52,56,60,72,105,114,69,65,63,51,53,56,49,52,53,50,50,52,51,51,51,50,51,52,51,50,46,52,50,53,49,50,51,41,52,51,28,47,49,30,27,42,42,23,44,51,30,42,75,45,38,80,50,67,71,60,34,53,51,38,50,52,50,30,54,52,31,49,51,50,32,50,52,48,51,51,50,37,54,78,66,62,63,54,54,72,70,53,46,52,52,41,46,55,47,14,55,52,40,40,50,47,31,50,52,56,60,71,105

Organism: NCBI:txid2304605

Secondary structure (DSSP, 8-state):
-HHHHHHHHHHHHHHHHHHHHHHHHHHHHHHHHHHHHHHHHHHHT---HHHHHHHHHHHHHHHHHHHHHHHHHHHTT-S-HHHHHHHHHHHHHHHHHHHHHHH-/-HHHHHHHHHHHHHHHHHHHHHHHHHHHHHHHHHHHHHHHHHHHT---HHHHHHHHHHHHHHHHHHHHHHHHHHHTT-S-HHHHHHHHHHHHHHHHHHHHHHH-

Foldseek 3Di:
DVVVVVVVVVVVVVVVVLVVVLVVLVVLLVVLVVLLVVLVVVLVVDDDPVVNVVSVVSNVVSVVSNVVSVVVCVVVVSQPPVRVVVVVVVVVVVVVVVVVVVVD/DVVVVVVVVVVVVVVVVLVVVLVVLVVLLVVLVVLLVVLVVVLVVDDDPVVNVVSVVSNVVSVVSNVVSVVVCVVVVSAPPVRVVVVVVVVVVVVVVVVVVVVD

Sequence (208 aa):
MAANKSEETKSEQLELTMLDDLAIATDFLVSTKAAVKNLATAITETATPSVKKLLRRELDIAIDTHDKIAQYMIDNEMYHAYDLDEQMAHDLKKADIALDLAKNMAANKSEETKSEQLELTMLDDLAIATDFLVSTKAAVKNLATAITETATPSVKKLLRRELDIAIDTHDKIAQYMIDNEMYHAYDLDEQMAHDLKKADIALDLAKN